Protein AF-A0A930H1D2-F1 (afdb_monomer)

Solvent-accessible surface area (backbone atoms only — not comparable to full-atom values): 13535 Å² total; per-residue (Å²): 125,66,46,64,50,50,54,49,47,51,50,49,50,48,52,47,47,52,49,52,48,55,65,68,60,54,85,73,81,68,63,58,68,52,38,56,77,44,43,71,58,52,55,52,51,23,53,78,71,74,35,66,92,43,46,63,58,52,53,20,46,21,43,72,61,32,46,32,68,47,48,21,20,43,61,24,24,52,83,72,76,40,62,81,72,67,32,46,50,68,59,6,48,54,42,29,55,50,51,50,48,57,37,45,56,52,26,56,76,61,66,38,57,69,64,41,34,53,34,19,70,63,64,32,69,68,47,46,58,51,30,45,76,62,76,38,52,79,48,65,65,57,37,41,50,52,19,28,63,75,24,72,68,39,67,41,86,31,86,48,68,70,30,41,72,75,71,74,19,47,39,36,62,34,67,57,50,55,45,38,59,57,32,46,55,47,37,47,53,28,52,51,53,50,50,52,51,53,53,52,53,51,51,51,52,53,50,52,51,50,51,50,53,52,51,50,50,41,37,27,55,76,36,58,49,30,72,68,38,16,65,53,71,72,45,54,42,72,55,44,66,32,68,68,52,46,51,50,34,40,76,70,67,61,28,102

Mean pre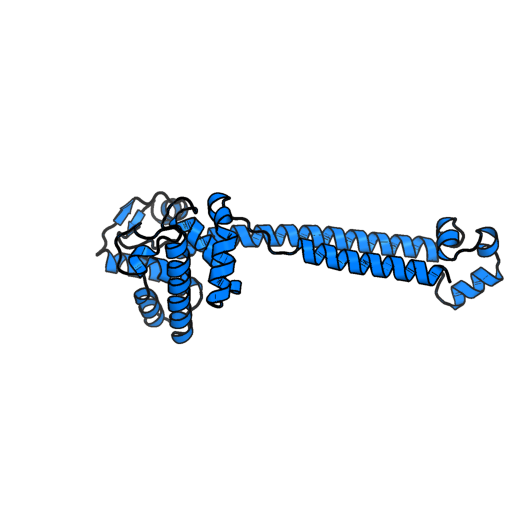dicted aligned error: 8.34 Å

InterPro domains:
  IPR009732 Protein of unknown function DUF1304 [PF06993] (210-256)
  IPR009732 Protein of unknown function DUF1304 [PTHR38446] (201-256)
  IPR023346 Lysozyme-like domain superfamily [SSF53955] (37-159)
  IPR047194 CwlT-like, lysozyme domain [PF13702] (34-185)
  IPR047194 CwlT-like, lysozyme domain [cd16891] (38-183)

pLDDT: mean 89.99, std 12.66, range [43.28, 98.88]

Sequence (256 aa):
MEGIQLFSAFFLLFLFGIFLFRKAHQTQWYFPASVLKHQAAMERVAKEKGLEEDLDVLFAIMTVESHGKLKDVMQSSESKGLPVNTLDTDASIEQGLKYYKDLKEKARALGLEEKAVIQAYNYGPGFLYYVEKNGGKYTDALAEEFAKNMAKGKTIKYSHPIAKKENGGYRYLYGNMFYARVVEETLQFHREKNKMEITTVQKILMSATAGLFLYIMLLETFMTDSDSTARVFKMSVRELRNKNISTLFKNQGIYN

Secondary structure (DSSP, 8-state):
-HHHHHHHHHHHHHHHHHHHHHHHTSPP--S-HHHHTTHHHHHHHHHHHT-GGGHHHHHHHHHHHHTT-SSSTT--TGGGTPPTT-S-HHHHHHHHHHHHHHHHHHHHHTT--HHHHHHHHHH-THHHHHHHHTTSS--HHHHHHHHHHHTTT-EEE---HHHHHHHSSEEESSS-TTHHHHHHHHHHHHHHHHHHHHHHHHHHHHHHHHHHHHHHHHHHHT-TTSHHHHHHHTS-HHHHT-HHHHHHHHHTTS--

Nearest PDB structures (foldseek):
  4fdy-assembly2_B  TM=9.883E-01  e=2.347E-17  Staphylococcus aureus subsp. aureus Mu50
  4hpe-assembly2_B  TM=9.841E-01  e=2.010E-17  Clostridioides difficile 630
  4hpe-assembly4_D  TM=9.834E-01  e=2.010E-17  Clostridioides difficile 630

Foldseek 3Di:
DALVVVVVVVVVVVVVVVVVVVVVPPQDFPADPLLVVCVVLLCVLCVVLVNNVCSLLQSLQLCVPPSNPAQLSNQQQVVVVHPTRPHGNNVNSNRNSVQLSVLVVLLVVLVEDVLQSQLCSQQPNVSSVQCSVVPRYDDLVSLQVVLCVVLVNAKDFAQDPVCCVPPNGIGRPGGGSCRSVSSVVSSVVSVVVSVVVVVVVVVVVVVVVVVVVVVQLCCQEPVVLPPVVCSSVVHHSVVSPDPVNVVVCVVVVSHD

Organism: NCBI:txid237576

Structure (mmCIF, N/CA/C/O backbone):
data_AF-A0A930H1D2-F1
#
_entry.id   AF-A0A930H1D2-F1
#
loop_
_atom_site.group_PDB
_atom_site.id
_atom_site.type_symbol
_atom_site.label_atom_id
_atom_site.label_alt_id
_atom_site.label_comp_id
_atom_site.label_asym_id
_atom_site.label_entity_id
_atom_site.label_seq_id
_atom_site.pdbx_PDB_ins_code
_atom_site.Cartn_x
_atom_site.Cartn_y
_atom_site.Cartn_z
_atom_site.occupancy
_atom_site.B_iso_or_equiv
_atom_site.auth_seq_id
_atom_site.auth_comp_id
_atom_site.auth_asym_id
_atom_site.auth_atom_id
_atom_site.pdbx_PDB_model_num
ATOM 1 N N . MET A 1 1 ? 39.204 -3.722 -39.801 1.00 45.34 1 MET A N 1
ATOM 2 C CA . MET A 1 1 ? 38.987 -3.494 -38.346 1.00 45.34 1 MET A CA 1
ATOM 3 C C . MET A 1 1 ? 37.612 -2.921 -38.011 1.00 45.34 1 MET A C 1
ATOM 5 O O . MET A 1 1 ? 37.335 -2.584 -36.871 1.00 45.34 1 MET A O 1
ATOM 9 N N . GLU A 1 2 ? 36.730 -2.783 -38.990 1.00 50.72 2 GLU A N 1
ATOM 10 C CA . GLU A 1 2 ? 35.933 -1.566 -39.040 1.00 50.72 2 GLU A CA 1
ATOM 11 C C . GLU A 1 2 ? 34.422 -1.981 -39.002 1.00 50.72 2 GLU A C 1
ATOM 13 O O . GLU A 1 2 ? 33.611 -1.281 -38.399 1.00 50.72 2 GLU A O 1
ATOM 18 N N . GLY A 1 3 ? 34.075 -3.218 -39.409 1.00 43.28 3 GLY A N 1
ATOM 19 C CA . GLY A 1 3 ? 32.798 -3.899 -39.104 1.00 43.28 3 GLY A CA 1
ATOM 20 C C . GLY A 1 3 ? 32.684 -4.493 -37.685 1.00 43.28 3 GLY A C 1
ATOM 21 O O . GLY A 1 3 ? 31.617 -4.417 -37.083 1.00 43.28 3 GLY A O 1
ATOM 22 N N . ILE A 1 4 ? 33.785 -4.979 -37.082 1.00 47.88 4 ILE A N 1
ATOM 23 C CA . ILE A 1 4 ? 33.808 -5.378 -35.653 1.00 47.88 4 ILE A CA 1
ATOM 24 C C . ILE A 1 4 ? 33.478 -4.170 -34.772 1.00 47.88 4 ILE A C 1
ATOM 26 O O . ILE A 1 4 ? 32.731 -4.298 -33.808 1.00 47.88 4 ILE A O 1
ATOM 30 N N . GLN A 1 5 ? 33.966 -2.982 -35.136 1.00 48.09 5 GLN A N 1
ATOM 31 C CA . GLN A 1 5 ? 33.636 -1.734 -34.449 1.00 48.09 5 GLN A CA 1
ATOM 32 C C . GLN A 1 5 ? 32.160 -1.353 -34.600 1.00 48.09 5 GLN A C 1
ATOM 34 O O . GLN A 1 5 ? 31.594 -0.821 -33.655 1.00 48.09 5 GLN A O 1
ATOM 39 N N . LEU A 1 6 ? 31.520 -1.652 -35.736 1.00 48.72 6 LEU A N 1
ATOM 40 C CA . LEU A 1 6 ? 30.100 -1.364 -35.954 1.00 48.72 6 LEU A CA 1
ATOM 41 C C . LEU A 1 6 ? 29.198 -2.320 -35.160 1.00 48.72 6 LEU A C 1
ATOM 43 O O . LEU A 1 6 ? 28.281 -1.865 -34.485 1.00 48.72 6 LEU A O 1
ATOM 47 N N . PHE A 1 7 ? 29.500 -3.624 -35.167 1.00 51.75 7 PHE A N 1
ATOM 48 C CA . PHE A 1 7 ? 28.818 -4.602 -34.312 1.00 51.75 7 PHE A CA 1
ATOM 49 C C . PHE A 1 7 ? 29.031 -4.289 -32.829 1.00 51.75 7 PHE A C 1
ATOM 51 O O . PHE A 1 7 ? 28.075 -4.259 -32.062 1.00 51.75 7 PHE A O 1
ATOM 58 N N . SER A 1 8 ? 30.265 -3.964 -32.432 1.00 54.44 8 SER A N 1
ATOM 59 C CA . SER A 1 8 ? 30.577 -3.541 -31.063 1.00 54.44 8 SER A CA 1
ATOM 60 C C . SER A 1 8 ? 29.848 -2.250 -30.701 1.00 54.44 8 SER A C 1
ATOM 62 O O . SER A 1 8 ? 29.331 -2.152 -29.599 1.00 54.44 8 SER A O 1
ATOM 64 N N . ALA A 1 9 ? 29.730 -1.284 -31.614 1.00 59.28 9 ALA A N 1
ATOM 65 C CA . ALA A 1 9 ? 28.973 -0.055 -31.387 1.00 59.28 9 ALA A CA 1
ATOM 66 C C . ALA A 1 9 ? 27.468 -0.322 -31.249 1.00 59.28 9 ALA A C 1
ATOM 68 O O . ALA A 1 9 ? 26.849 0.223 -30.343 1.00 59.28 9 ALA A O 1
ATOM 69 N N . PHE A 1 10 ? 26.881 -1.194 -32.076 1.00 63.84 10 PHE A N 1
ATOM 70 C CA . PHE A 1 10 ? 25.478 -1.604 -31.945 1.00 63.84 10 PHE A CA 1
ATOM 71 C C . PHE A 1 10 ? 25.226 -2.393 -30.661 1.00 63.84 10 PHE A C 1
ATOM 73 O O . PHE A 1 10 ? 24.237 -2.147 -29.978 1.00 63.84 10 PHE A O 1
ATOM 80 N N . PHE A 1 11 ? 26.131 -3.297 -30.294 1.00 66.38 11 PHE A N 1
ATOM 81 C CA . PHE A 1 11 ? 26.052 -4.054 -29.050 1.00 66.38 11 PHE A CA 1
ATOM 82 C C . PHE A 1 11 ? 26.221 -3.143 -27.829 1.00 66.38 11 PHE A C 1
ATOM 84 O O . PHE A 1 11 ? 25.464 -3.257 -26.872 1.00 66.38 11 PHE A O 1
ATOM 91 N N . LEU A 1 12 ? 27.138 -2.174 -27.877 1.00 69.69 12 LEU A N 1
ATOM 92 C CA . LEU A 1 12 ? 27.298 -1.157 -26.837 1.00 69.69 12 LEU A CA 1
ATOM 93 C C . LEU A 1 12 ? 26.092 -0.216 -26.769 1.00 69.69 12 LEU A C 1
ATOM 95 O O . LEU A 1 12 ? 25.671 0.116 -25.669 1.00 69.69 12 LEU A O 1
ATOM 99 N N . LEU A 1 13 ? 25.486 0.165 -27.898 1.00 69.50 13 LEU A N 1
ATOM 100 C CA . LEU A 1 13 ? 24.233 0.930 -27.939 1.00 69.50 13 LEU A CA 1
ATOM 101 C C . LEU A 1 13 ? 23.051 0.118 -27.403 1.00 69.50 13 LEU A C 1
ATOM 103 O O . LEU A 1 13 ? 22.193 0.676 -26.729 1.00 69.50 13 LEU A O 1
ATOM 107 N N . PHE A 1 14 ? 23.019 -1.191 -27.645 1.00 71.88 14 PHE A N 1
ATOM 108 C CA . PHE A 1 14 ? 22.023 -2.102 -27.089 1.00 71.88 14 PHE A CA 1
ATOM 109 C C . PHE A 1 14 ? 22.200 -2.275 -25.576 1.00 71.88 14 PHE A C 1
ATOM 111 O O . PHE A 1 14 ? 21.235 -2.131 -24.831 1.00 71.88 14 PHE A O 1
ATOM 118 N N . LEU A 1 15 ? 23.430 -2.492 -25.096 1.00 74.31 15 LEU A N 1
ATOM 119 C CA . LEU A 1 15 ? 23.746 -2.531 -23.665 1.00 74.31 15 LEU A CA 1
ATOM 120 C C . LEU A 1 15 ? 23.474 -1.184 -22.987 1.00 74.31 15 LEU A C 1
ATOM 122 O O . LEU A 1 15 ? 22.942 -1.152 -21.880 1.00 74.31 15 LEU A O 1
ATOM 126 N N . PHE A 1 16 ? 23.782 -0.075 -23.657 1.00 71.94 16 PHE A N 1
ATOM 127 C CA . PHE A 1 16 ? 23.447 1.268 -23.199 1.00 71.94 16 PHE A CA 1
ATOM 128 C C . PHE A 1 16 ? 21.932 1.493 -23.201 1.00 71.94 16 PHE A C 1
ATOM 130 O O . PHE A 1 16 ? 21.407 2.079 -22.263 1.00 71.94 16 PHE A O 1
ATOM 137 N N . GLY A 1 17 ? 21.209 0.948 -24.179 1.00 67.19 17 GLY A N 1
ATOM 138 C CA . GLY A 1 17 ? 19.750 0.909 -24.218 1.00 67.19 17 GLY A CA 1
ATOM 139 C C . GLY A 1 17 ? 19.162 0.115 -23.053 1.00 67.19 17 GLY A C 1
ATOM 140 O O . GLY A 1 17 ? 18.262 0.609 -22.385 1.00 67.19 17 GLY A O 1
ATOM 141 N N . ILE A 1 18 ? 19.721 -1.056 -22.727 1.00 68.06 18 ILE A N 1
ATOM 142 C CA . ILE A 1 18 ? 19.359 -1.843 -21.535 1.00 68.06 18 ILE A CA 1
ATOM 143 C C . ILE A 1 18 ? 19.681 -1.071 -20.252 1.00 68.06 18 ILE A C 1
ATOM 145 O O . ILE A 1 18 ? 18.908 -1.106 -19.297 1.00 68.06 18 ILE A O 1
ATOM 149 N N . PHE A 1 19 ? 20.813 -0.372 -20.205 1.00 70.75 19 PHE A N 1
ATOM 150 C CA . PHE A 1 19 ? 21.206 0.448 -19.064 1.00 70.75 19 PHE A CA 1
ATOM 151 C C . PHE A 1 19 ? 20.260 1.642 -18.867 1.00 70.75 19 PHE A C 1
ATOM 153 O O . PHE A 1 19 ? 19.780 1.860 -17.755 1.00 70.75 19 PHE A O 1
ATOM 160 N N . LEU A 1 20 ? 19.936 2.376 -19.935 1.00 64.94 20 LEU A N 1
ATOM 161 C CA . LEU A 1 20 ? 18.955 3.461 -19.920 1.00 64.94 20 LEU A CA 1
ATOM 162 C C . LEU A 1 20 ? 17.560 2.943 -19.564 1.00 64.94 20 LEU A C 1
ATOM 164 O O . LEU A 1 20 ? 16.880 3.569 -18.759 1.00 64.94 20 LEU A O 1
ATOM 168 N N . PHE A 1 21 ? 17.172 1.779 -20.085 1.00 64.31 21 PHE A N 1
ATOM 169 C CA . PHE A 1 21 ? 15.934 1.086 -19.736 1.00 64.31 21 PHE A CA 1
ATOM 170 C C . PHE A 1 21 ? 15.904 0.758 -18.239 1.00 64.31 21 PHE A C 1
ATOM 172 O O . PHE A 1 21 ? 14.977 1.156 -17.546 1.00 64.31 21 PHE A O 1
ATOM 179 N N . ARG A 1 22 ? 16.955 0.138 -17.689 1.00 63.16 22 ARG A N 1
ATOM 180 C CA . ARG A 1 22 ? 17.069 -0.143 -16.246 1.00 63.16 22 ARG A CA 1
ATOM 181 C C . ARG A 1 22 ? 17.010 1.119 -15.390 1.00 63.16 22 ARG A C 1
ATOM 183 O O . ARG A 1 22 ? 16.360 1.106 -14.353 1.00 63.16 22 ARG A O 1
ATOM 190 N N . LYS A 1 23 ? 17.664 2.202 -15.819 1.00 57.97 23 LYS A N 1
ATOM 191 C CA . LYS A 1 23 ? 17.646 3.487 -15.108 1.00 57.97 23 LYS A CA 1
ATOM 192 C C . LYS A 1 23 ? 16.269 4.158 -15.168 1.00 57.97 23 LYS A C 1
ATOM 194 O O . LYS A 1 23 ? 15.841 4.732 -14.175 1.00 57.97 23 LYS A O 1
ATOM 199 N N . ALA A 1 24 ? 15.574 4.063 -16.301 1.00 55.28 24 ALA A N 1
ATOM 200 C CA . ALA A 1 24 ? 14.199 4.534 -16.455 1.00 55.28 24 ALA A CA 1
ATOM 201 C C . ALA A 1 24 ? 13.184 3.669 -15.681 1.00 55.28 24 ALA A C 1
ATOM 203 O O . ALA A 1 24 ? 12.121 4.161 -15.325 1.00 55.28 24 ALA A O 1
ATOM 204 N N . HIS A 1 25 ? 13.528 2.410 -15.388 1.00 56.53 25 HIS A N 1
ATOM 205 C CA . HIS A 1 25 ? 12.699 1.444 -14.664 1.00 56.53 25 HIS A CA 1
ATOM 206 C C . HIS A 1 25 ? 12.931 1.398 -13.146 1.00 56.53 25 HIS A C 1
ATOM 208 O O . HIS A 1 25 ? 12.558 0.416 -12.503 1.00 56.53 25 HIS A O 1
ATOM 214 N N . GLN A 1 26 ? 13.481 2.453 -12.535 1.00 61.25 26 GLN A N 1
ATOM 215 C CA . GLN A 1 26 ? 13.182 2.668 -11.117 1.00 61.25 26 GLN A CA 1
ATOM 216 C C . GLN A 1 26 ? 11.672 2.892 -10.977 1.00 61.25 26 GLN A C 1
ATOM 218 O O . GLN A 1 26 ? 11.108 3.703 -11.710 1.00 61.25 26 GLN A O 1
ATOM 223 N N . THR A 1 27 ? 11.026 2.146 -10.077 1.00 64.69 27 THR A N 1
ATOM 224 C CA . THR A 1 27 ? 9.583 2.224 -9.820 1.00 64.69 27 THR A CA 1
ATOM 225 C C . THR A 1 27 ? 9.147 3.681 -9.692 1.00 64.69 27 THR A C 1
ATOM 227 O O . THR A 1 27 ? 9.590 4.393 -8.792 1.00 64.69 27 THR A O 1
ATOM 230 N N . GLN A 1 28 ? 8.286 4.132 -10.605 1.00 84.88 28 GLN A N 1
ATOM 231 C CA . GLN A 1 28 ? 7.695 5.463 -10.534 1.00 84.88 28 GLN A CA 1
ATOM 232 C C . GLN A 1 28 ? 6.611 5.450 -9.454 1.00 84.88 28 GLN A C 1
ATOM 234 O O . GLN A 1 28 ? 5.718 4.596 -9.447 1.00 84.88 28 GLN A O 1
ATOM 239 N N . TRP A 1 29 ? 6.670 6.400 -8.524 1.00 91.88 29 TRP A N 1
ATOM 240 C CA . TRP A 1 29 ? 5.708 6.497 -7.431 1.00 91.88 29 TRP A CA 1
ATOM 241 C C . TRP A 1 29 ? 4.475 7.321 -7.830 1.00 91.88 29 TRP A C 1
ATOM 243 O O . TRP A 1 29 ? 4.485 8.545 -7.759 1.00 91.88 29 TRP A O 1
ATOM 253 N N . TYR A 1 30 ? 3.375 6.660 -8.206 1.00 94.12 30 TYR A N 1
ATOM 254 C CA . TYR A 1 30 ? 2.084 7.324 -8.479 1.00 94.12 30 TYR A CA 1
ATOM 255 C C . TYR A 1 30 ? 1.235 7.535 -7.218 1.00 94.12 30 TYR A C 1
ATOM 257 O O . TYR A 1 30 ? 0.165 6.947 -7.072 1.00 94.12 30 TYR A O 1
ATOM 265 N N . PHE A 1 31 ? 1.706 8.396 -6.319 1.00 96.19 31 PHE A N 1
ATOM 266 C CA . PHE A 1 31 ? 0.966 8.838 -5.131 1.00 96.19 31 PHE A CA 1
ATOM 267 C C . PHE A 1 31 ? 0.828 10.370 -5.123 1.00 96.19 31 PHE A C 1
ATOM 269 O O . PHE A 1 31 ? 1.511 11.052 -5.892 1.00 96.19 31 PHE A O 1
ATOM 276 N N . PRO A 1 32 ? -0.051 10.960 -4.288 1.00 96.88 32 PRO A N 1
ATOM 277 C CA . PRO A 1 32 ? -0.168 12.413 -4.200 1.00 96.88 32 PRO A CA 1
ATOM 278 C C . PRO A 1 32 ? 1.176 13.082 -3.887 1.00 96.88 32 PRO A C 1
ATOM 280 O O . PRO A 1 32 ? 1.936 12.596 -3.054 1.00 96.88 32 PRO A O 1
ATOM 283 N N . ALA A 1 33 ? 1.449 14.252 -4.471 1.00 97.50 33 ALA A N 1
ATOM 284 C CA . ALA A 1 33 ? 2.702 14.981 -4.228 1.00 97.50 33 ALA A CA 1
ATOM 285 C C . ALA A 1 33 ? 2.950 15.277 -2.733 1.00 97.50 33 ALA A C 1
ATOM 287 O O . ALA A 1 33 ? 4.087 15.282 -2.267 1.00 97.50 33 ALA A O 1
ATOM 288 N N . SER A 1 34 ? 1.879 15.474 -1.956 1.00 98.12 34 SER A N 1
ATOM 289 C CA . SER A 1 34 ? 1.949 15.651 -0.503 1.00 98.12 34 SER A CA 1
ATOM 290 C C . SER A 1 34 ? 2.405 14.404 0.257 1.00 98.12 34 SER A C 1
ATOM 292 O O . SER A 1 34 ? 2.892 14.549 1.370 1.00 98.12 34 SER A O 1
ATOM 294 N N . VAL A 1 35 ? 2.269 13.213 -0.325 1.00 98.38 35 VAL A N 1
ATOM 295 C CA . VAL A 1 35 ? 2.829 11.951 0.182 1.00 98.38 35 VAL A CA 1
ATOM 296 C C . VAL A 1 35 ? 4.273 11.802 -0.294 1.00 98.38 35 VAL A C 1
ATOM 298 O O . VAL A 1 35 ? 5.166 11.573 0.517 1.00 98.38 35 VAL A O 1
ATOM 301 N N . LEU A 1 36 ? 4.530 12.033 -1.588 1.00 97.38 36 LEU A N 1
ATOM 302 C CA . LEU A 1 36 ? 5.860 11.867 -2.190 1.00 97.38 36 LEU A CA 1
ATOM 303 C C . LEU A 1 36 ? 6.926 12.811 -1.621 1.00 97.38 36 LEU A C 1
ATOM 305 O O . LEU A 1 36 ? 8.104 12.470 -1.630 1.00 97.38 36 LEU A O 1
ATOM 309 N N . LYS A 1 37 ? 6.541 13.957 -1.045 1.00 97.69 37 LYS A N 1
ATOM 310 C CA . LYS A 1 37 ? 7.488 14.824 -0.318 1.00 97.69 37 LYS A CA 1
ATOM 311 C C . LYS A 1 37 ? 8.199 14.104 0.843 1.00 97.69 37 LYS A C 1
ATOM 313 O O . LYS A 1 37 ? 9.257 14.552 1.267 1.00 97.69 37 LYS A O 1
ATOM 318 N N . HIS A 1 38 ? 7.627 13.005 1.343 1.00 98.38 38 HIS A N 1
ATOM 319 C CA . HIS A 1 38 ? 8.174 12.182 2.426 1.00 98.38 38 HIS A CA 1
ATOM 320 C C . HIS A 1 38 ? 8.938 10.950 1.928 1.00 98.38 38 HIS A C 1
ATOM 322 O O . HIS A 1 38 ? 9.379 10.142 2.742 1.00 98.38 38 HIS A O 1
ATOM 328 N N . GLN A 1 39 ? 9.101 10.784 0.610 1.00 97.19 39 GLN A N 1
ATOM 329 C CA . GLN A 1 39 ? 9.673 9.579 0.004 1.00 97.19 39 GLN A CA 1
ATOM 330 C C . GLN A 1 39 ? 11.043 9.220 0.589 1.00 97.19 39 GLN A C 1
ATOM 332 O O . GLN A 1 39 ? 11.244 8.081 0.993 1.00 97.19 39 GLN A O 1
ATOM 337 N N . ALA A 1 40 ? 11.955 10.189 0.705 1.00 97.44 40 ALA A N 1
ATOM 338 C CA . ALA A 1 40 ? 13.298 9.934 1.229 1.00 97.44 40 ALA A CA 1
ATOM 339 C C . ALA A 1 40 ? 13.280 9.397 2.673 1.00 97.44 40 ALA A C 1
ATOM 341 O O . ALA A 1 40 ? 14.047 8.497 3.012 1.00 97.44 40 ALA A O 1
ATOM 342 N N . ALA A 1 41 ? 12.387 9.918 3.522 1.00 98.44 41 ALA A N 1
ATOM 343 C CA . ALA A 1 41 ? 12.222 9.431 4.888 1.00 98.44 41 ALA A CA 1
ATOM 344 C C . ALA A 1 41 ? 11.594 8.030 4.905 1.00 98.44 41 ALA A C 1
ATOM 346 O O . ALA A 1 41 ? 12.103 7.148 5.590 1.00 98.44 41 ALA A O 1
ATOM 347 N N . MET A 1 42 ? 10.547 7.802 4.107 1.00 98.44 42 MET A N 1
ATOM 348 C CA . MET A 1 42 ? 9.901 6.492 3.975 1.00 98.44 42 MET A CA 1
ATOM 349 C C . MET A 1 42 ? 10.883 5.414 3.507 1.00 98.44 42 MET A C 1
ATOM 351 O O . MET A 1 42 ? 10.974 4.369 4.140 1.00 98.44 42 MET A O 1
ATOM 355 N N . GLU A 1 43 ? 11.660 5.675 2.453 1.00 97.69 43 GLU A N 1
ATOM 356 C CA . GLU A 1 43 ? 12.658 4.742 1.915 1.00 97.69 43 GLU A CA 1
ATOM 357 C C . GLU A 1 43 ? 13.776 4.451 2.925 1.00 97.69 43 GLU A C 1
ATOM 359 O O . GLU A 1 43 ? 14.150 3.292 3.115 1.00 97.69 43 GLU A O 1
ATOM 364 N N . ARG A 1 44 ? 14.281 5.484 3.616 1.00 98.38 44 ARG A N 1
ATOM 365 C CA . ARG A 1 44 ? 15.296 5.324 4.669 1.00 98.38 44 ARG A CA 1
ATOM 366 C C . ARG A 1 44 ? 14.784 4.424 5.794 1.00 98.38 44 ARG A C 1
ATOM 368 O O . ARG A 1 44 ? 15.437 3.440 6.133 1.00 98.38 44 ARG A O 1
ATOM 375 N N . VAL A 1 45 ? 13.620 4.747 6.354 1.00 98.75 45 VAL A N 1
ATOM 376 C CA . VAL A 1 45 ? 13.053 4.014 7.494 1.00 98.75 45 VAL A CA 1
ATOM 377 C C . VAL A 1 45 ? 12.618 2.607 7.087 1.00 98.75 45 VAL A C 1
ATOM 379 O O . VAL A 1 45 ? 12.823 1.660 7.846 1.00 98.75 45 VAL A O 1
ATOM 382 N N . ALA A 1 46 ? 12.062 2.435 5.886 1.00 98.50 46 ALA A N 1
ATOM 383 C CA . ALA A 1 46 ? 11.713 1.117 5.364 1.00 98.50 46 ALA A CA 1
ATOM 384 C C . ALA A 1 46 ? 12.953 0.227 5.281 1.00 98.50 46 ALA A C 1
ATOM 386 O O . ALA A 1 46 ? 12.928 -0.890 5.792 1.00 98.50 46 ALA A O 1
ATOM 387 N N . LYS A 1 47 ? 14.062 0.757 4.756 1.00 98.19 47 LYS A N 1
ATOM 388 C CA . LYS A 1 47 ? 15.344 0.050 4.706 1.00 98.19 47 LYS A CA 1
ATOM 389 C C . LYS A 1 47 ? 15.877 -0.333 6.083 1.00 98.19 47 LYS A C 1
ATOM 391 O O . LYS A 1 47 ? 16.289 -1.468 6.294 1.00 98.19 47 LYS A O 1
ATOM 396 N N . GLU A 1 48 ? 15.839 0.583 7.046 1.00 98.31 48 GLU A N 1
ATOM 397 C CA . GLU A 1 48 ? 16.259 0.295 8.426 1.00 98.31 48 GLU A CA 1
ATOM 398 C C . GLU A 1 48 ? 15.430 -0.827 9.074 1.00 98.31 48 GLU A C 1
ATOM 400 O O . GLU A 1 48 ? 15.926 -1.550 9.939 1.00 98.31 48 GLU A O 1
ATOM 405 N N . LYS A 1 49 ? 14.167 -0.990 8.659 1.00 98.19 49 LYS A N 1
ATOM 406 C CA . LYS A 1 49 ? 13.248 -1.988 9.219 1.00 98.19 49 LYS A CA 1
ATOM 407 C C . LYS A 1 49 ? 13.101 -3.254 8.368 1.00 98.19 49 LYS A C 1
ATOM 409 O O . LYS A 1 49 ? 12.488 -4.201 8.868 1.00 98.19 49 LYS A O 1
ATOM 414 N N . GLY A 1 50 ? 13.681 -3.318 7.169 1.00 98.00 50 GLY A N 1
ATOM 415 C CA . GLY A 1 50 ? 13.517 -4.438 6.235 1.00 98.00 50 GLY A CA 1
ATOM 416 C C . GLY A 1 50 ? 12.121 -4.488 5.602 1.00 98.00 50 GLY A C 1
ATOM 417 O O . GLY A 1 50 ? 11.503 -5.550 5.571 1.00 98.00 50 GLY A O 1
ATOM 418 N N . LEU A 1 51 ? 11.592 -3.326 5.206 1.00 98.31 51 LEU A N 1
ATOM 419 C CA . LEU A 1 51 ? 10.262 -3.120 4.614 1.00 98.31 51 LEU A CA 1
ATOM 420 C C . LEU A 1 51 ? 10.340 -2.515 3.200 1.00 98.31 51 LEU A C 1
ATOM 422 O O . LEU A 1 51 ? 9.373 -1.919 2.729 1.00 98.31 51 LEU A O 1
ATOM 426 N N . GLU A 1 52 ? 11.482 -2.604 2.514 1.00 96.62 52 GLU A N 1
ATOM 427 C CA . GLU A 1 52 ? 11.641 -2.030 1.168 1.00 96.62 52 GLU A CA 1
ATOM 428 C C . GLU A 1 52 ? 10.625 -2.597 0.167 1.00 96.62 52 GLU A C 1
ATOM 430 O O . GLU A 1 52 ? 10.144 -1.874 -0.703 1.00 96.62 52 GLU A O 1
ATOM 435 N N . GLU A 1 53 ? 10.263 -3.872 0.323 1.00 95.62 53 GLU A N 1
ATOM 436 C CA . GLU A 1 53 ? 9.261 -4.554 -0.505 1.00 95.62 53 GLU A CA 1
ATOM 437 C C . GLU A 1 53 ? 7.818 -4.120 -0.198 1.00 95.62 53 GLU A C 1
ATOM 439 O O . GLU A 1 53 ? 6.923 -4.406 -0.984 1.00 95.62 53 GLU A O 1
ATOM 444 N N . ASP A 1 54 ? 7.590 -3.419 0.918 1.00 97.56 54 ASP A N 1
ATOM 445 C CA . ASP A 1 54 ? 6.274 -2.950 1.372 1.00 97.56 54 ASP A CA 1
ATOM 446 C C . ASP A 1 54 ? 6.042 -1.456 1.099 1.00 97.56 54 ASP A C 1
ATOM 448 O O . ASP A 1 54 ? 5.021 -0.898 1.507 1.00 97.56 54 ASP A O 1
ATOM 452 N N . LEU A 1 55 ? 6.994 -0.762 0.462 1.00 97.19 55 LEU A N 1
ATOM 453 C CA . LEU A 1 55 ? 6.934 0.694 0.297 1.00 97.19 55 LEU A CA 1
ATOM 454 C C . LEU A 1 55 ? 5.669 1.164 -0.432 1.00 97.19 55 LEU A C 1
ATOM 456 O O . LEU A 1 55 ? 5.106 2.192 -0.058 1.00 97.19 55 LEU A O 1
ATOM 460 N N . ASP A 1 56 ? 5.187 0.418 -1.427 1.00 96.94 56 ASP A N 1
ATOM 461 C CA . ASP A 1 56 ? 3.951 0.752 -2.141 1.00 96.94 56 ASP A CA 1
ATOM 462 C C . ASP A 1 56 ? 2.717 0.684 -1.220 1.00 96.94 56 ASP A C 1
ATOM 464 O O . ASP A 1 56 ? 1.904 1.614 -1.210 1.00 96.94 56 ASP A O 1
ATOM 468 N N . VAL A 1 57 ? 2.614 -0.354 -0.385 1.00 98.31 57 VAL A N 1
ATOM 469 C CA . VAL A 1 57 ? 1.574 -0.491 0.647 1.00 98.31 57 VAL A CA 1
ATOM 470 C C . VAL A 1 57 ? 1.686 0.631 1.680 1.00 98.31 57 VAL A C 1
ATOM 472 O O . VAL A 1 57 ? 0.682 1.248 2.034 1.00 98.31 57 VAL A O 1
ATOM 475 N N . LEU A 1 58 ? 2.897 0.958 2.132 1.00 98.62 58 LEU A N 1
ATOM 476 C CA . LEU A 1 58 ? 3.139 2.000 3.133 1.00 98.62 58 LEU A CA 1
ATOM 477 C C . LEU A 1 58 ? 2.800 3.409 2.612 1.00 98.62 58 LEU A C 1
ATOM 479 O O . LEU A 1 58 ? 2.216 4.213 3.343 1.00 98.62 58 LEU A O 1
ATOM 483 N N . PHE A 1 59 ? 3.095 3.714 1.344 1.00 98.56 59 PHE A N 1
ATOM 484 C CA . PHE A 1 59 ? 2.643 4.955 0.705 1.00 98.56 59 PHE A CA 1
ATOM 485 C C . PHE A 1 59 ? 1.121 4.996 0.534 1.00 98.56 59 PHE A C 1
ATOM 487 O O . PHE A 1 59 ? 0.509 6.055 0.725 1.00 98.56 59 PHE A O 1
ATOM 494 N N . ALA A 1 60 ? 0.491 3.863 0.212 1.00 98.56 60 ALA A N 1
ATOM 495 C CA . ALA A 1 60 ? -0.964 3.764 0.151 1.00 98.56 60 ALA A CA 1
ATOM 496 C C . ALA A 1 60 ? -1.599 4.005 1.534 1.00 98.56 60 ALA A C 1
ATOM 498 O O . ALA A 1 60 ? -2.533 4.799 1.637 1.00 98.56 60 ALA A O 1
ATOM 499 N N . ILE A 1 61 ? -1.035 3.434 2.604 1.00 98.75 61 ILE A N 1
ATOM 500 C CA . ILE A 1 61 ? -1.446 3.699 3.993 1.00 98.75 61 ILE A CA 1
ATOM 501 C C . ILE A 1 61 ? -1.326 5.195 4.312 1.00 98.75 61 ILE A C 1
ATOM 503 O O . ILE A 1 61 ? -2.323 5.809 4.683 1.00 98.75 61 ILE A O 1
ATOM 507 N N . MET A 1 62 ? -0.170 5.831 4.079 1.00 98.81 62 MET A N 1
ATOM 508 C CA . MET A 1 62 ? -0.006 7.279 4.316 1.00 98.81 62 MET A CA 1
ATOM 509 C C . MET A 1 62 ? -1.035 8.120 3.543 1.00 98.81 62 MET A C 1
ATOM 511 O O . MET A 1 62 ? -1.541 9.135 4.039 1.00 98.81 62 MET A O 1
ATOM 515 N N . THR A 1 63 ? -1.339 7.704 2.311 1.00 98.50 63 THR A N 1
ATOM 516 C CA . THR A 1 63 ? -2.342 8.358 1.468 1.00 98.50 63 THR A CA 1
ATOM 517 C C . THR A 1 63 ? -3.716 8.313 2.132 1.00 98.50 63 THR A C 1
ATOM 519 O O . THR A 1 63 ? -4.355 9.359 2.255 1.00 98.50 63 THR A O 1
ATOM 522 N N . VAL A 1 64 ? -4.138 7.141 2.612 1.00 98.19 64 VAL A N 1
ATOM 523 C CA . VAL A 1 64 ? -5.434 6.949 3.278 1.00 98.19 64 VAL A CA 1
ATOM 524 C C . VAL A 1 64 ? -5.494 7.655 4.635 1.00 98.19 64 VAL A C 1
ATOM 526 O O . VAL A 1 64 ? -6.510 8.279 4.939 1.00 98.19 64 VAL A O 1
ATOM 529 N N . GLU A 1 65 ? -4.415 7.617 5.418 1.00 98.19 65 GLU A N 1
ATOM 530 C CA . GLU A 1 65 ? -4.379 8.175 6.776 1.00 98.19 65 GLU A CA 1
ATOM 531 C C . GLU A 1 65 ? -4.423 9.704 6.800 1.00 98.19 65 GLU A C 1
ATOM 533 O O . GLU A 1 65 ? -5.186 10.313 7.550 1.00 98.19 65 GLU A O 1
ATOM 538 N N . SER A 1 66 ? -3.603 10.360 5.976 1.00 98.06 66 SER A N 1
ATOM 539 C CA . SER A 1 66 ? -3.420 11.814 6.079 1.00 98.06 66 SER A CA 1
ATOM 540 C C . SER A 1 66 ? -3.297 12.530 4.741 1.00 98.06 66 SER A C 1
ATOM 542 O O . SER A 1 66 ? -3.168 13.759 4.708 1.00 98.06 66 SER A O 1
ATOM 544 N N . HIS A 1 67 ? -3.279 11.787 3.630 1.00 98.00 67 HIS A N 1
ATOM 545 C CA . HIS A 1 67 ? -2.863 12.289 2.320 1.00 98.00 67 HIS A CA 1
ATOM 546 C C . HIS A 1 67 ? -1.468 12.954 2.360 1.00 98.00 67 HIS A C 1
ATOM 548 O O . HIS A 1 67 ? -1.173 13.826 1.540 1.00 98.00 67 HIS A O 1
ATOM 554 N N . GLY A 1 68 ? -0.624 12.613 3.344 1.00 97.81 68 GLY A N 1
ATOM 555 C CA . GLY A 1 68 ? 0.682 13.235 3.602 1.00 97.81 68 GLY A CA 1
ATOM 556 C C . GLY A 1 68 ? 0.623 14.684 4.120 1.00 97.81 68 GLY A C 1
ATOM 557 O O . GLY A 1 68 ? 1.617 15.419 4.045 1.00 97.81 68 GLY A O 1
ATOM 558 N N . LYS A 1 69 ? -0.541 15.144 4.600 1.00 97.56 69 LYS A N 1
ATOM 559 C CA . LYS A 1 69 ? -0.780 16.557 4.959 1.00 97.56 69 LYS A CA 1
ATOM 560 C C . LYS A 1 69 ? -0.650 16.868 6.449 1.00 97.56 69 LYS A C 1
ATOM 562 O O . LYS A 1 69 ? -0.374 18.017 6.782 1.00 97.56 69 LYS A O 1
ATOM 567 N N . LEU A 1 70 ? -0.866 15.888 7.322 1.00 97.06 70 LEU A N 1
ATOM 568 C CA . LEU A 1 70 ? -0.764 16.072 8.773 1.00 97.06 70 LEU A CA 1
ATOM 569 C C . LEU A 1 70 ? 0.701 16.030 9.229 1.00 97.06 70 LEU A C 1
ATOM 571 O O . LEU A 1 70 ? 1.573 15.659 8.451 1.00 97.06 70 LEU A O 1
ATOM 575 N N . LYS A 1 71 ? 0.973 16.426 10.479 1.00 97.44 71 LYS A N 1
ATOM 576 C CA . LYS A 1 71 ? 2.274 16.151 11.116 1.00 97.44 71 LYS A CA 1
ATOM 577 C C . LYS A 1 71 ? 2.408 14.661 11.412 1.00 97.44 71 LYS A C 1
ATOM 579 O O . LYS A 1 71 ? 3.377 14.046 11.004 1.00 97.44 71 LYS A O 1
ATOM 584 N N . ASP A 1 72 ? 1.379 14.070 12.010 1.00 98.19 72 ASP A N 1
ATOM 585 C CA . ASP A 1 72 ? 1.275 12.622 12.160 1.00 98.19 72 ASP A CA 1
ATOM 586 C C . ASP A 1 72 ? 0.829 11.990 10.826 1.00 98.19 72 ASP A C 1
ATOM 588 O O . ASP A 1 72 ? -0.336 11.634 10.633 1.00 98.19 72 ASP A O 1
ATOM 592 N N . VAL A 1 73 ? 1.748 11.951 9.856 1.00 98.56 73 VAL A N 1
ATOM 593 C CA . VAL A 1 73 ? 1.494 11.562 8.456 1.00 98.56 73 VAL A CA 1
ATOM 594 C C . VAL A 1 73 ? 1.011 10.121 8.288 1.00 98.56 73 VAL A C 1
ATOM 596 O O . VAL A 1 73 ? 0.246 9.849 7.364 1.00 98.56 73 VAL A O 1
ATOM 599 N N . MET A 1 74 ? 1.415 9.221 9.180 1.00 98.56 74 MET A N 1
ATOM 600 C CA . MET A 1 74 ? 0.994 7.818 9.224 1.00 98.56 74 MET A CA 1
ATOM 601 C C . MET A 1 74 ? -0.165 7.573 10.209 1.00 98.56 74 MET A C 1
ATOM 603 O O . MET A 1 74 ? -0.523 6.412 10.413 1.00 98.56 74 MET A O 1
ATOM 607 N N . GLN A 1 75 ? -0.695 8.630 10.853 1.00 98.38 75 GLN A N 1
ATOM 608 C CA . GLN A 1 75 ? -1.675 8.560 11.956 1.00 98.38 75 GLN A CA 1
ATOM 609 C C . GLN A 1 75 ? -1.325 7.487 13.001 1.00 98.38 75 GLN A C 1
ATOM 611 O O . GLN A 1 75 ? -2.162 6.718 13.467 1.00 98.38 75 GLN A O 1
ATOM 616 N N . SER A 1 76 ? -0.049 7.411 13.372 1.00 98.12 76 SER A N 1
ATOM 617 C CA . SER A 1 76 ? 0.491 6.307 14.162 1.00 98.12 76 SER A CA 1
ATOM 618 C C . SER A 1 76 ? 0.616 6.627 15.654 1.00 98.12 76 SER A C 1
ATOM 620 O O . SER A 1 76 ? 1.109 5.782 16.405 1.00 98.12 76 SER A O 1
ATOM 622 N N . SER A 1 77 ? 0.185 7.810 16.116 1.00 97.69 77 SER A N 1
ATOM 623 C CA . SER A 1 77 ? 0.253 8.195 17.538 1.00 97.69 77 SER A CA 1
ATOM 624 C C . SER A 1 77 ? -0.457 7.191 18.455 1.00 97.69 77 SER A C 1
ATOM 626 O O . SER A 1 77 ? 0.121 6.745 19.449 1.00 97.69 77 SER A O 1
ATOM 628 N N . GLU A 1 78 ? -1.669 6.764 18.093 1.00 96.50 78 GLU A N 1
ATOM 629 C CA . GLU A 1 78 ? -2.478 5.841 18.904 1.00 96.50 78 GLU A CA 1
ATOM 630 C C . GLU A 1 78 ? -1.819 4.460 19.043 1.00 96.50 78 GLU A C 1
ATOM 632 O O . GLU A 1 78 ? -1.890 3.850 20.109 1.00 96.50 78 GLU A O 1
ATOM 637 N N . SER A 1 79 ? -1.071 4.003 18.027 1.00 96.25 79 SER A N 1
ATO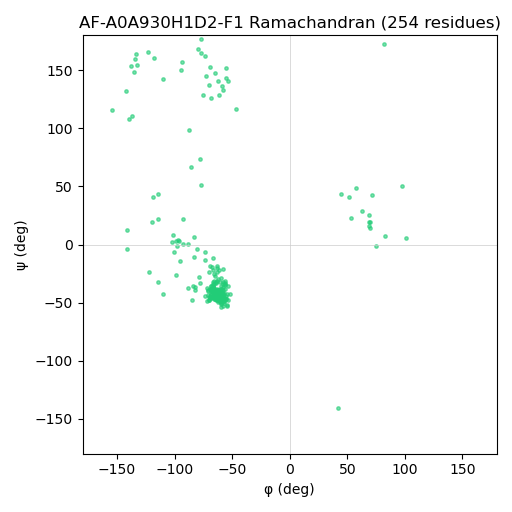M 638 C CA . SER A 1 79 ? -0.304 2.744 18.098 1.00 96.25 79 SER A CA 1
ATOM 639 C C . SER A 1 79 ? 0.798 2.762 19.169 1.00 96.25 79 SER A C 1
ATOM 641 O O . SER A 1 79 ? 1.273 1.711 19.599 1.00 96.25 79 SER A O 1
ATOM 643 N N . LYS A 1 80 ? 1.191 3.960 19.622 1.00 95.00 80 LYS A N 1
ATOM 644 C CA . LYS A 1 80 ? 2.152 4.196 20.707 1.00 95.00 80 LYS A CA 1
ATOM 645 C C . LYS A 1 80 ? 1.464 4.565 22.031 1.00 95.00 80 LYS A C 1
ATOM 647 O O . LYS A 1 80 ? 2.134 4.965 22.978 1.00 95.00 80 LYS A O 1
ATOM 652 N N . GLY A 1 81 ? 0.134 4.467 22.100 1.00 94.69 81 GLY A N 1
ATOM 653 C CA . GLY A 1 81 ? -0.654 4.873 23.266 1.00 94.69 81 GLY A CA 1
ATOM 654 C C . GLY A 1 81 ? -0.693 6.387 23.491 1.00 94.69 81 GLY A C 1
ATOM 655 O O . GLY A 1 81 ? -0.971 6.830 24.603 1.00 94.69 81 GLY A O 1
ATOM 656 N N . LEU A 1 82 ? -0.387 7.184 22.462 1.00 96.00 82 LEU A N 1
ATOM 657 C CA . LEU A 1 82 ? -0.451 8.643 22.520 1.00 96.00 82 LEU A CA 1
ATOM 658 C C . LEU A 1 82 ? -1.808 9.147 22.007 1.00 96.00 82 LEU A C 1
ATOM 660 O O . LEU A 1 82 ? -2.444 8.467 21.199 1.00 96.00 82 LEU A O 1
ATOM 664 N N . PRO A 1 83 ? -2.242 10.357 22.407 1.00 96.19 83 PRO A N 1
ATOM 665 C CA . PRO A 1 83 ? -3.388 11.013 21.787 1.00 96.19 83 PRO A CA 1
ATOM 666 C C . PRO A 1 83 ? -3.213 11.160 20.270 1.00 96.19 83 PRO A C 1
ATOM 668 O O . PRO A 1 83 ? -2.093 11.302 19.771 1.00 96.19 83 PRO A O 1
ATOM 671 N N . VAL A 1 84 ? -4.322 11.179 19.533 1.00 93.94 84 VAL A N 1
ATOM 672 C CA . VAL A 1 84 ? -4.318 11.385 18.077 1.00 93.94 84 VAL A CA 1
ATOM 673 C C . VAL A 1 84 ? -3.551 12.662 17.693 1.00 93.94 84 VAL A C 1
ATOM 675 O O . VAL A 1 84 ? -3.670 13.686 18.367 1.00 93.94 84 VAL A O 1
ATOM 678 N N . ASN A 1 85 ? -2.780 12.619 16.598 1.00 94.69 85 ASN A N 1
ATOM 679 C CA . ASN A 1 85 ? -1.983 13.745 16.080 1.00 94.69 85 ASN A CA 1
ATOM 680 C C . ASN A 1 85 ? -0.866 14.272 17.009 1.00 94.69 85 ASN A C 1
ATOM 682 O O . ASN A 1 85 ? -0.511 15.449 16.929 1.00 94.69 85 ASN A O 1
ATOM 686 N N . THR A 1 86 ? -0.295 13.425 17.871 1.00 97.06 86 THR A N 1
ATOM 687 C CA . THR A 1 86 ? 0.792 13.826 18.786 1.00 97.06 86 THR A CA 1
ATOM 688 C C . THR A 1 86 ? 2.171 13.807 18.121 1.00 97.06 86 THR A C 1
ATOM 690 O O . THR A 1 86 ? 2.996 14.676 18.398 1.00 97.06 86 THR A O 1
ATOM 693 N N . LEU A 1 87 ? 2.448 12.813 17.274 1.00 97.56 87 LEU A N 1
ATOM 694 C CA . LEU A 1 87 ? 3.759 12.645 16.643 1.00 97.56 87 LEU A CA 1
ATOM 695 C C . LEU A 1 87 ? 4.011 13.701 15.553 1.00 97.56 87 LEU A C 1
ATOM 697 O O . LEU A 1 87 ? 3.100 14.104 14.825 1.00 97.56 87 LEU A O 1
ATOM 701 N N . ASP A 1 88 ? 5.266 14.131 15.425 1.00 98.38 88 ASP A N 1
ATOM 702 C CA . ASP A 1 88 ? 5.727 14.857 14.242 1.00 98.38 88 ASP A CA 1
ATOM 703 C C . ASP A 1 88 ? 5.956 13.905 13.056 1.00 98.38 88 ASP A C 1
ATOM 705 O O . ASP A 1 88 ? 5.773 12.694 13.171 1.00 98.38 88 ASP A O 1
ATOM 709 N N . THR A 1 89 ? 6.324 14.458 11.898 1.00 98.38 89 THR A N 1
ATOM 710 C CA . THR A 1 89 ? 6.457 13.698 10.648 1.00 98.38 89 THR A CA 1
ATOM 711 C C . THR A 1 89 ? 7.438 12.539 10.767 1.00 98.38 89 THR A C 1
ATOM 713 O O . THR A 1 89 ? 7.094 11.414 10.407 1.00 98.38 89 THR A O 1
ATOM 716 N N . ASP A 1 90 ? 8.641 12.792 11.282 1.00 98.19 90 ASP A N 1
ATOM 717 C CA . ASP A 1 90 ? 9.686 11.771 11.352 1.00 98.19 90 ASP A CA 1
ATOM 718 C C . ASP A 1 90 ? 9.313 10.694 12.372 1.00 98.19 90 ASP A C 1
ATOM 720 O O . ASP A 1 90 ? 9.376 9.502 12.064 1.00 98.19 90 ASP A O 1
ATOM 724 N N . ALA A 1 91 ? 8.824 11.088 13.554 1.00 98.56 91 ALA A N 1
ATOM 725 C CA . ALA A 1 91 ? 8.381 10.135 14.565 1.00 98.56 91 ALA A CA 1
ATOM 726 C C . ALA A 1 91 ? 7.143 9.336 14.119 1.00 98.56 91 ALA A C 1
ATOM 728 O O . ALA A 1 91 ? 6.994 8.176 14.506 1.00 98.56 91 ALA A O 1
ATOM 729 N N . SER A 1 92 ? 6.270 9.932 13.303 1.00 98.81 92 SER A N 1
ATOM 730 C CA . SER A 1 92 ? 5.111 9.274 12.697 1.00 98.81 92 SER A CA 1
ATOM 731 C C . SER A 1 92 ? 5.529 8.221 11.669 1.00 98.81 92 SER A C 1
ATOM 733 O O . SER A 1 92 ? 5.054 7.091 11.726 1.00 98.81 92 SER A O 1
ATOM 735 N N . ILE A 1 93 ? 6.481 8.529 10.782 1.00 98.88 93 ILE A N 1
ATOM 736 C CA . ILE A 1 93 ? 7.022 7.550 9.823 1.00 98.88 93 ILE A CA 1
ATOM 737 C C . ILE A 1 93 ? 7.724 6.406 10.566 1.00 98.88 93 ILE A C 1
ATOM 739 O O . ILE A 1 93 ? 7.441 5.236 10.306 1.00 98.88 93 ILE A O 1
ATOM 743 N N . GLU A 1 94 ? 8.582 6.724 11.537 1.00 98.75 94 GLU A N 1
ATOM 744 C CA . GLU A 1 94 ? 9.284 5.723 12.350 1.00 98.75 94 GLU A CA 1
ATOM 745 C C . GLU A 1 94 ? 8.316 4.779 13.068 1.00 98.75 94 GLU A C 1
ATOM 747 O O . GLU A 1 94 ? 8.464 3.552 13.004 1.00 98.75 94 GLU A O 1
ATOM 752 N N . GLN A 1 95 ? 7.306 5.340 13.738 1.00 98.81 95 GLN A N 1
ATOM 753 C CA . GLN A 1 95 ? 6.325 4.561 14.484 1.00 98.81 95 GLN A CA 1
ATOM 754 C C . GLN A 1 95 ? 5.382 3.791 13.554 1.00 98.81 95 GLN A C 1
ATOM 756 O O . GLN A 1 95 ? 5.132 2.615 13.808 1.00 98.81 95 GLN A O 1
ATOM 761 N N . GLY A 1 96 ? 4.880 4.411 12.485 1.00 98.75 96 GLY A N 1
ATOM 762 C CA . GLY A 1 96 ? 3.970 3.779 11.530 1.00 98.75 96 GLY A CA 1
ATOM 763 C C . GLY A 1 96 ? 4.597 2.564 10.851 1.00 98.75 96 GLY A C 1
ATOM 764 O O . GLY A 1 96 ? 4.007 1.484 10.848 1.00 98.75 96 GLY A O 1
ATOM 765 N N . LEU A 1 97 ? 5.838 2.686 10.367 1.00 98.81 97 LEU A N 1
ATOM 766 C CA . LEU A 1 97 ? 6.547 1.564 9.742 1.00 98.81 97 LEU A CA 1
ATOM 767 C C . LEU A 1 97 ? 6.896 0.473 10.758 1.00 98.81 97 LEU A C 1
ATOM 769 O O . LEU A 1 97 ? 6.773 -0.713 10.453 1.00 98.81 97 LEU A O 1
ATOM 773 N N . LYS A 1 98 ? 7.283 0.847 11.986 1.00 98.75 98 LYS A N 1
ATOM 774 C CA . LYS A 1 98 ? 7.484 -0.135 13.062 1.00 98.75 98 LYS A CA 1
ATOM 775 C C . LYS A 1 98 ? 6.191 -0.906 13.338 1.00 98.75 98 LYS A C 1
ATOM 777 O O . LYS A 1 98 ? 6.214 -2.129 13.415 1.00 98.75 98 LYS A O 1
ATOM 782 N N . TYR A 1 99 ? 5.076 -0.199 13.473 1.00 98.81 99 TYR A N 1
ATOM 783 C CA . TYR A 1 99 ? 3.792 -0.804 13.789 1.00 98.81 99 TYR A CA 1
ATOM 784 C C . TYR A 1 99 ? 3.303 -1.738 12.676 1.00 98.81 99 TYR A C 1
ATOM 786 O O . TYR A 1 99 ? 2.895 -2.863 12.957 1.00 98.81 99 TYR A O 1
ATOM 794 N N . TYR A 1 100 ? 3.431 -1.326 11.410 1.00 98.81 100 TYR A N 1
ATOM 795 C CA . TYR A 1 100 ? 3.144 -2.191 10.264 1.00 98.81 100 TYR A CA 1
ATOM 796 C C . TYR A 1 100 ? 3.996 -3.470 10.285 1.00 98.81 100 TYR A C 1
ATOM 798 O O . TYR A 1 100 ? 3.463 -4.565 10.107 1.00 98.81 100 TYR A O 1
ATOM 806 N N . LYS A 1 101 ? 5.301 -3.360 10.578 1.00 98.69 101 LYS A N 1
ATOM 807 C CA . LYS A 1 101 ? 6.184 -4.527 10.726 1.00 98.69 101 LYS A CA 1
ATOM 808 C C . LYS A 1 101 ? 5.715 -5.474 11.830 1.00 98.69 101 LYS A C 1
ATOM 810 O O . LYS A 1 101 ? 5.599 -6.670 11.577 1.00 98.69 101 LYS A O 1
ATOM 815 N N . ASP A 1 102 ? 5.398 -4.948 13.015 1.00 98.69 102 ASP A N 1
ATOM 816 C CA . ASP A 1 102 ? 4.913 -5.756 14.143 1.00 98.69 102 ASP A CA 1
ATOM 817 C C . ASP A 1 102 ? 3.627 -6.530 13.758 1.00 98.69 102 ASP A C 1
ATOM 819 O O . ASP A 1 102 ? 3.449 -7.699 14.117 1.00 98.69 102 ASP A O 1
ATOM 823 N N . LEU A 1 103 ? 2.728 -5.895 12.994 1.00 98.81 103 LEU A N 1
ATOM 824 C CA . LEU A 1 103 ? 1.516 -6.531 12.468 1.00 98.81 103 LEU A CA 1
ATOM 825 C C . LEU A 1 103 ? 1.832 -7.595 11.412 1.00 98.81 103 LEU A C 1
ATOM 827 O O . LEU A 1 103 ? 1.244 -8.676 11.454 1.00 98.81 103 LEU A O 1
ATOM 831 N N . LYS A 1 104 ? 2.771 -7.324 10.500 1.00 98.62 104 LYS A N 1
ATOM 832 C CA . LYS A 1 104 ? 3.198 -8.259 9.449 1.00 98.62 104 LYS A CA 1
ATOM 833 C C . LYS A 1 104 ? 3.848 -9.513 10.034 1.00 98.62 104 LYS A C 1
ATOM 835 O O . LYS A 1 104 ? 3.534 -10.623 9.608 1.00 98.62 104 LYS A O 1
ATOM 840 N N . GLU A 1 105 ? 4.695 -9.365 11.050 1.00 98.56 105 GLU A N 1
ATOM 841 C CA . GLU A 1 105 ? 5.298 -10.491 11.774 1.00 98.56 105 GLU A CA 1
ATOM 842 C C . GLU A 1 105 ? 4.238 -11.333 12.492 1.00 98.56 105 GLU A C 1
ATOM 844 O O . GLU A 1 105 ? 4.249 -12.564 12.412 1.00 98.56 105 GLU A O 1
ATOM 849 N N . LYS A 1 106 ? 3.263 -10.678 13.134 1.00 98.69 106 LYS A N 1
ATOM 850 C CA . LYS A 1 106 ? 2.147 -11.359 13.803 1.00 98.69 106 LYS A CA 1
ATOM 851 C C . LYS A 1 106 ? 1.244 -12.095 12.809 1.00 98.69 106 LYS A C 1
ATOM 853 O O . LYS A 1 106 ? 0.894 -13.244 13.056 1.00 98.69 106 LYS A O 1
ATOM 858 N N . ALA A 1 107 ? 0.896 -11.470 11.687 1.00 98.62 107 ALA A N 1
ATOM 859 C CA . ALA A 1 107 ? 0.109 -12.100 10.630 1.00 98.62 107 ALA A CA 1
ATOM 860 C C . ALA A 1 107 ? 0.837 -13.308 10.032 1.00 98.62 107 ALA A C 1
ATOM 862 O O . ALA A 1 107 ? 0.231 -14.366 9.893 1.00 98.62 107 ALA A O 1
ATOM 863 N N . ARG A 1 108 ? 2.151 -13.198 9.781 1.00 98.19 108 ARG A N 1
ATOM 864 C CA . ARG A 1 108 ? 2.980 -14.322 9.323 1.00 98.19 108 ARG A CA 1
ATOM 865 C C . ARG A 1 108 ? 2.942 -15.494 10.306 1.00 98.19 108 ARG A C 1
ATOM 867 O O . ARG A 1 108 ? 2.782 -16.629 9.871 1.00 98.19 108 ARG A O 1
ATOM 874 N N . ALA A 1 109 ? 3.055 -15.233 11.610 1.00 98.31 109 ALA A N 1
ATOM 875 C CA . ALA A 1 109 ? 2.975 -16.275 12.637 1.00 98.31 109 ALA A CA 1
ATOM 876 C C . ALA A 1 109 ? 1.593 -16.954 12.707 1.00 98.31 109 ALA A C 1
ATOM 878 O O . ALA A 1 109 ? 1.504 -18.114 13.096 1.00 98.31 109 ALA A O 1
ATOM 879 N N . LEU A 1 110 ? 0.532 -16.242 12.316 1.00 98.19 110 LEU A N 1
ATOM 880 C CA . LEU A 1 110 ? -0.845 -16.742 12.257 1.00 98.19 110 LEU A CA 1
ATOM 881 C C . LEU A 1 110 ? -1.228 -17.308 10.874 1.00 98.19 110 LEU A C 1
ATOM 883 O O . LEU A 1 110 ? -2.362 -17.737 10.693 1.00 98.19 110 LEU A O 1
ATOM 887 N N . GLY A 1 111 ? -0.317 -17.297 9.893 1.00 98.06 111 GLY A N 1
ATOM 888 C CA . GLY A 1 111 ? -0.598 -17.754 8.527 1.00 98.06 111 GLY A CA 1
ATOM 889 C C . GLY A 1 111 ? -1.569 -16.864 7.740 1.00 98.06 111 GLY A C 1
ATOM 890 O O . GLY A 1 111 ? -2.230 -17.355 6.830 1.00 98.06 111 GLY A O 1
ATOM 891 N N . LEU A 1 112 ? -1.671 -15.577 8.084 1.00 98.38 112 LEU A N 1
ATOM 892 C CA . LEU A 1 112 ? -2.620 -14.632 7.487 1.00 98.38 112 LEU A CA 1
ATOM 893 C C . LEU A 1 112 ? -2.002 -13.829 6.337 1.00 98.38 112 LEU A C 1
ATOM 895 O O . LEU A 1 112 ? -0.805 -13.529 6.341 1.00 98.38 112 LEU A O 1
ATOM 899 N N . GLU A 1 113 ? -2.834 -13.430 5.373 1.00 97.31 113 GLU A N 1
ATOM 900 C CA . GLU A 1 113 ? -2.395 -12.623 4.230 1.00 97.31 113 GLU A CA 1
ATOM 901 C C . GLU A 1 113 ? -2.189 -11.130 4.552 1.00 97.31 113 GLU A C 1
ATOM 903 O O . GLU A 1 113 ? -2.675 -10.595 5.550 1.00 97.31 113 GLU A O 1
ATOM 908 N N . GLU A 1 114 ? -1.504 -10.424 3.646 1.00 96.88 114 GLU A N 1
ATOM 909 C CA . GLU A 1 114 ? -1.208 -8.986 3.746 1.00 96.88 114 GLU A CA 1
ATOM 910 C C . GLU A 1 114 ? -2.466 -8.122 3.912 1.00 96.88 114 GLU A C 1
ATOM 912 O O . GLU A 1 114 ? -2.460 -7.152 4.667 1.00 96.88 114 GLU A O 1
ATOM 917 N N . LYS A 1 115 ? -3.590 -8.503 3.295 1.00 98.12 115 LYS A N 1
ATOM 918 C CA . LYS A 1 115 ? -4.853 -7.767 3.444 1.00 98.12 115 LYS A CA 1
ATOM 919 C C . LYS A 1 115 ? -5.326 -7.703 4.903 1.00 98.12 115 LYS A C 1
ATOM 921 O O . LYS A 1 115 ? -5.835 -6.668 5.342 1.00 98.12 115 LYS A O 1
ATOM 926 N N . ALA A 1 116 ? -5.100 -8.766 5.680 1.00 98.62 116 ALA A N 1
ATOM 927 C CA . ALA A 1 116 ? -5.379 -8.769 7.114 1.00 98.62 116 ALA A CA 1
ATOM 928 C C . ALA A 1 116 ? -4.454 -7.803 7.875 1.00 98.62 116 ALA A C 1
ATOM 930 O O . ALA A 1 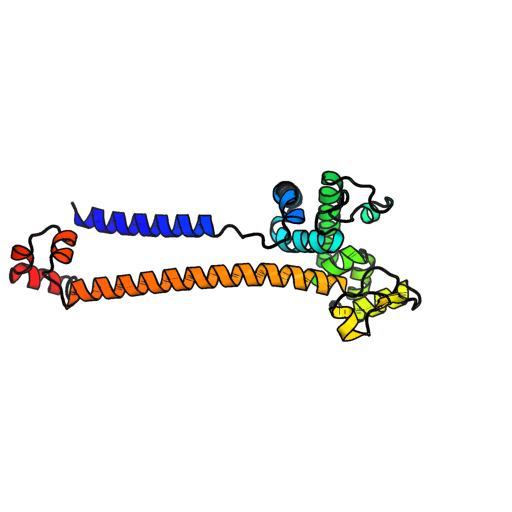116 ? -4.924 -7.114 8.780 1.00 98.62 116 ALA A O 1
ATOM 931 N N . VAL A 1 117 ? -3.176 -7.699 7.482 1.00 98.75 117 VAL A N 1
ATOM 932 C CA . VAL A 1 117 ? -2.206 -6.728 8.033 1.00 98.75 117 VAL A CA 1
ATOM 933 C C . VAL A 1 117 ? -2.678 -5.300 7.784 1.00 98.75 117 VAL A C 1
ATOM 935 O O . VAL A 1 117 ? -2.724 -4.503 8.720 1.00 98.75 117 VAL A O 1
ATOM 938 N N . ILE A 1 118 ? -3.094 -4.993 6.552 1.00 98.75 118 ILE A N 1
ATOM 939 C CA . ILE A 1 118 ? -3.593 -3.666 6.175 1.00 98.75 118 ILE A CA 1
ATOM 940 C C . ILE A 1 118 ? -4.814 -3.301 7.027 1.00 98.75 118 ILE A C 1
ATOM 942 O O . ILE A 1 118 ? -4.839 -2.235 7.636 1.00 98.75 118 ILE A O 1
ATOM 946 N N . GLN A 1 119 ? -5.810 -4.185 7.149 1.00 98.88 119 GLN A N 1
ATOM 947 C CA . GLN A 1 119 ? -6.969 -3.903 8.006 1.00 98.88 119 GLN A CA 1
ATOM 948 C C . GLN A 1 119 ? -6.579 -3.767 9.487 1.00 98.88 119 GLN A C 1
ATOM 950 O O . GLN A 1 119 ? -7.116 -2.914 10.197 1.00 98.88 119 GLN A O 1
ATOM 955 N N . ALA A 1 120 ? -5.638 -4.586 9.962 1.00 98.75 120 ALA A N 1
ATOM 956 C CA . ALA A 1 120 ? -5.142 -4.527 11.331 1.00 98.75 120 ALA A CA 1
ATOM 957 C C . ALA A 1 120 ? -4.317 -3.265 11.620 1.00 98.75 120 ALA A C 1
ATOM 959 O O . ALA A 1 120 ? -4.206 -2.890 12.783 1.00 98.75 120 ALA A O 1
ATOM 960 N N . TYR A 1 121 ? -3.800 -2.559 10.611 1.00 98.81 121 TYR A N 1
ATOM 961 C CA . TYR A 1 121 ? -3.221 -1.230 10.822 1.00 98.81 121 TYR A CA 1
ATOM 962 C C . TYR A 1 121 ? -4.276 -0.270 11.393 1.00 98.81 121 TYR A C 1
ATOM 964 O O . TYR A 1 121 ? -4.008 0.460 12.344 1.00 98.81 121 TYR A O 1
ATOM 972 N N . ASN A 1 122 ? -5.514 -0.363 10.897 1.00 98.62 122 ASN A N 1
ATOM 973 C CA . ASN A 1 122 ? -6.637 0.453 11.349 1.00 98.62 122 ASN A CA 1
ATOM 974 C C . ASN A 1 122 ? -7.361 -0.090 12.598 1.00 98.62 122 ASN A C 1
ATOM 976 O O . ASN A 1 122 ? -7.831 0.687 13.426 1.00 98.62 122 ASN A O 1
ATOM 980 N N . TYR A 1 123 ? -7.485 -1.412 12.739 1.00 98.56 123 TYR A N 1
ATOM 981 C CA . TYR A 1 123 ? -8.196 -2.052 13.863 1.00 98.56 123 TYR A CA 1
ATOM 982 C C . TYR A 1 123 ? -7.313 -2.488 15.024 1.00 98.56 123 TYR A C 1
ATOM 984 O O . TYR A 1 123 ? -7.800 -2.801 16.109 1.00 98.56 123 TYR A O 1
ATOM 992 N N . GLY A 1 124 ? -6.013 -2.522 14.801 1.00 98.31 124 GLY A N 1
ATOM 993 C CA . GLY A 1 124 ? -5.053 -3.091 15.715 1.00 98.31 124 GLY A CA 1
ATOM 994 C C . GLY A 1 124 ? -4.915 -4.610 15.635 1.00 98.31 124 GLY A C 1
ATOM 995 O O . GLY A 1 124 ? -5.686 -5.307 14.967 1.00 98.31 124 GLY A O 1
ATOM 996 N N . PRO A 1 125 ? -3.916 -5.154 16.355 1.00 97.75 125 PRO A N 1
ATOM 997 C CA . PRO A 1 125 ? -3.520 -6.559 16.264 1.00 97.75 125 PRO A CA 1
ATOM 998 C C . PRO A 1 125 ? -4.617 -7.536 16.703 1.00 97.75 125 PRO A C 1
ATOM 1000 O O . PRO A 1 125 ? -4.576 -8.701 16.319 1.00 97.75 125 PRO A O 1
ATOM 1003 N N . GLY A 1 126 ? -5.605 -7.077 17.483 1.00 98.31 126 GLY A N 1
ATOM 1004 C CA . GLY A 1 126 ? -6.772 -7.876 17.870 1.00 98.31 126 GLY A CA 1
ATOM 1005 C C . GLY A 1 126 ? -7.539 -8.432 16.668 1.00 98.31 126 GLY A C 1
ATOM 1006 O O . GLY A 1 126 ? -8.034 -9.556 16.727 1.00 98.31 126 GLY A O 1
ATOM 1007 N N . PHE A 1 127 ? -7.565 -7.689 15.558 1.00 98.75 127 PHE A N 1
ATOM 1008 C CA . PHE A 1 127 ? -8.226 -8.129 14.335 1.00 98.75 127 PHE A CA 1
ATOM 1009 C C . PHE A 1 127 ? -7.539 -9.340 13.691 1.00 98.75 127 PHE A C 1
ATOM 1011 O O . PHE A 1 127 ? -8.224 -10.218 13.181 1.00 98.75 127 PHE A O 1
ATOM 1018 N N . LEU A 1 128 ? -6.208 -9.457 13.779 1.00 98.81 128 LEU A N 1
ATOM 1019 C CA . LEU A 1 128 ? -5.488 -10.618 13.239 1.00 98.81 128 LEU A CA 1
ATOM 1020 C C . LEU A 1 128 ? -5.916 -11.912 13.945 1.00 98.81 128 LEU A C 1
ATOM 1022 O O . LEU A 1 128 ? -6.243 -12.898 13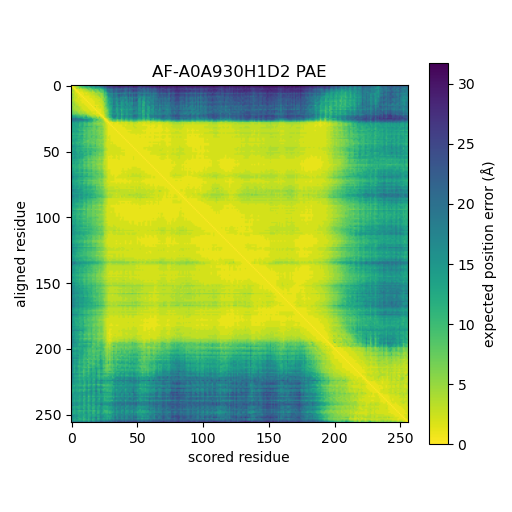.293 1.00 98.81 128 LEU A O 1
ATOM 1026 N N . TYR A 1 129 ? -6.012 -11.889 15.277 1.00 98.62 129 TYR A N 1
ATOM 1027 C CA . TYR A 1 129 ? -6.528 -13.029 16.042 1.00 98.62 129 TYR A CA 1
ATOM 1028 C C . TYR A 1 129 ? -7.997 -13.326 15.734 1.00 98.62 129 TYR A C 1
ATOM 1030 O O . TYR A 1 129 ? -8.420 -14.476 15.774 1.00 98.62 129 TYR A O 1
ATOM 1038 N N . TYR A 1 130 ? -8.789 -12.293 15.445 1.00 98.69 130 TYR A N 1
ATOM 1039 C CA . TYR A 1 130 ? -10.176 -12.483 15.042 1.00 98.69 130 TYR A CA 1
ATOM 1040 C C . TYR A 1 130 ? -10.274 -13.180 13.678 1.00 98.69 130 TYR A C 1
ATOM 1042 O O . TYR A 1 130 ? -11.060 -14.112 13.547 1.00 98.69 130 TYR A O 1
ATOM 1050 N N . VAL A 1 131 ? -9.457 -12.802 12.691 1.00 98.69 131 VAL A N 1
ATOM 1051 C CA . VAL A 1 131 ? -9.422 -13.481 11.384 1.00 98.69 131 VAL A CA 1
ATOM 1052 C C . VAL A 1 131 ? -8.961 -14.934 11.524 1.00 98.69 131 VAL A C 1
ATOM 1054 O O . VAL A 1 131 ? -9.593 -15.826 10.962 1.00 98.69 131 VAL A O 1
ATOM 1057 N N . GLU A 1 132 ? -7.912 -15.190 12.310 1.00 98.50 132 GLU A N 1
ATOM 1058 C CA . GLU A 1 132 ? -7.405 -16.549 12.551 1.00 98.50 132 GLU A CA 1
ATOM 1059 C C . GLU A 1 132 ? -8.490 -17.472 13.127 1.00 98.50 132 GLU A C 1
ATOM 1061 O O . GLU A 1 132 ? -8.753 -18.538 12.567 1.00 98.50 132 GLU A O 1
ATOM 1066 N N . LYS A 1 133 ? -9.230 -17.007 14.140 1.00 98.31 133 LYS A N 1
ATOM 1067 C CA . LYS A 1 133 ? -10.335 -17.765 14.750 1.00 98.31 133 LYS A CA 1
ATOM 1068 C C . LYS A 1 133 ? -11.547 -17.969 13.844 1.00 98.31 133 LYS A C 1
ATOM 1070 O O . LYS A 1 133 ? -12.357 -18.850 14.122 1.00 98.31 133 LYS A O 1
ATOM 1075 N N . ASN A 1 134 ? -11.691 -17.169 12.789 1.00 98.12 134 ASN A N 1
ATOM 1076 C CA . ASN A 1 134 ? -12.845 -17.192 11.890 1.00 98.12 134 ASN A CA 1
ATOM 1077 C C . ASN A 1 134 ? -12.464 -17.649 10.474 1.00 98.12 134 ASN A C 1
ATOM 1079 O O . ASN A 1 134 ? -12.914 -17.090 9.475 1.00 98.12 134 ASN A O 1
ATOM 1083 N N . GLY A 1 135 ? -11.637 -18.694 10.391 1.00 96.38 135 GLY A N 1
ATOM 1084 C CA . GLY A 1 135 ? -11.316 -19.378 9.136 1.00 96.38 135 GLY A CA 1
ATOM 1085 C C . GLY A 1 135 ? -9.968 -19.005 8.522 1.00 96.38 135 GLY A C 1
ATOM 1086 O O . GLY A 1 135 ? -9.670 -19.472 7.425 1.00 96.38 135 GLY A O 1
ATOM 1087 N N . GLY A 1 136 ? -9.153 -18.191 9.202 1.00 96.31 136 GLY A N 1
ATOM 1088 C CA . GLY A 1 136 ? -7.762 -17.940 8.809 1.00 96.31 136 GLY A CA 1
ATOM 1089 C C . GLY A 1 136 ? -7.585 -17.118 7.534 1.00 96.31 136 GLY A C 1
ATOM 1090 O O . GLY A 1 136 ? -6.491 -17.094 6.981 1.00 96.31 136 GLY A O 1
ATOM 1091 N N . LYS A 1 137 ? -8.643 -16.458 7.053 1.00 97.69 137 LYS A N 1
ATOM 1092 C CA . LYS A 1 137 ? -8.621 -15.665 5.821 1.00 97.69 137 LYS A CA 1
ATOM 1093 C C . LYS A 1 137 ? -9.459 -14.405 5.967 1.00 97.69 137 LYS A C 1
ATOM 1095 O O . LYS A 1 137 ? -10.614 -14.468 6.387 1.00 97.69 137 LYS A O 1
ATOM 1100 N N . TYR A 1 138 ? -8.903 -13.265 5.577 1.00 98.31 138 TYR A N 1
ATOM 1101 C CA . TYR A 1 138 ? -9.618 -11.998 5.540 1.00 98.31 138 TYR A CA 1
ATOM 1102 C C . TYR A 1 138 ? -10.841 -12.080 4.623 1.00 98.31 138 TYR A C 1
ATOM 1104 O O . TYR A 1 138 ? -10.768 -12.539 3.479 1.00 98.31 138 TYR A O 1
ATOM 1112 N N . THR A 1 139 ? -11.953 -11.518 5.094 1.00 98.44 139 THR A N 1
ATOM 1113 C CA . THR A 1 139 ? -13.099 -11.159 4.256 1.00 98.44 139 THR A CA 1
ATOM 1114 C C . THR A 1 139 ? -13.632 -9.792 4.676 1.00 98.44 139 THR A C 1
ATOM 1116 O O . THR A 1 139 ? -13.499 -9.396 5.837 1.00 98.44 139 THR A O 1
ATOM 1119 N N . ASP A 1 140 ? -14.278 -9.081 3.749 1.00 98.06 140 ASP A N 1
ATOM 1120 C CA . ASP A 1 140 ? -14.925 -7.801 4.065 1.00 98.06 140 ASP A CA 1
ATOM 1121 C C . ASP A 1 140 ? -16.019 -7.975 5.136 1.00 98.06 140 ASP A C 1
ATOM 1123 O O . ASP A 1 140 ? -16.197 -7.109 5.990 1.00 98.06 140 ASP A O 1
ATOM 1127 N N . ALA A 1 141 ? -16.690 -9.135 5.149 1.00 98.25 141 ALA A N 1
ATOM 1128 C CA . ALA A 1 141 ? -17.680 -9.489 6.163 1.00 98.25 141 ALA A CA 1
ATOM 1129 C C . ALA A 1 141 ? -17.065 -9.589 7.569 1.00 98.25 141 ALA A C 1
ATOM 1131 O O . ALA A 1 141 ? -17.651 -9.083 8.522 1.00 98.25 141 ALA A O 1
ATOM 1132 N N . LEU A 1 142 ? -15.863 -10.167 7.708 1.00 98.62 142 LEU A N 1
ATOM 1133 C CA . LEU A 1 142 ? -15.158 -10.201 8.996 1.00 98.62 142 LEU A CA 1
ATOM 1134 C C . LEU A 1 142 ? -14.758 -8.799 9.462 1.00 98.62 142 LEU A C 1
ATOM 1136 O O . LEU A 1 142 ? -14.857 -8.503 10.652 1.00 98.62 142 LEU A O 1
ATOM 1140 N N . ALA A 1 143 ? -14.324 -7.925 8.547 1.00 98.69 143 ALA A N 1
ATOM 1141 C CA . ALA A 1 143 ? -14.020 -6.537 8.890 1.00 98.69 143 ALA A CA 1
ATOM 1142 C C . ALA A 1 143 ? -15.276 -5.796 9.384 1.00 98.69 143 ALA A C 1
ATOM 1144 O O . ALA A 1 143 ? -15.224 -5.119 10.411 1.00 98.69 143 ALA A O 1
ATOM 1145 N N . GLU A 1 144 ? -16.410 -5.967 8.702 1.00 98.62 144 GLU A N 1
ATOM 1146 C CA . GLU A 1 144 ? -17.695 -5.389 9.104 1.00 98.62 144 GLU A CA 1
ATOM 1147 C C . GLU A 1 144 ? -18.193 -5.938 10.448 1.00 98.62 144 GLU A C 1
ATOM 1149 O O . GLU A 1 144 ? -18.569 -5.155 11.325 1.00 98.62 144 GLU A O 1
ATOM 1154 N N . GLU A 1 145 ? -18.172 -7.258 10.643 1.00 98.62 145 GLU A N 1
ATOM 1155 C CA . GLU A 1 145 ? -18.639 -7.898 11.875 1.00 98.62 145 GLU A CA 1
ATOM 1156 C C . GLU A 1 145 ? -17.781 -7.490 13.078 1.00 98.62 145 GLU A C 1
ATOM 1158 O O . GLU A 1 145 ? -18.314 -7.126 14.131 1.00 98.62 145 GLU A O 1
ATOM 1163 N N . PHE A 1 146 ? -16.456 -7.452 12.907 1.00 98.69 146 PHE A N 1
ATOM 1164 C CA . PHE A 1 146 ? -15.544 -6.956 13.933 1.00 98.69 146 PHE A CA 1
ATOM 1165 C C . PHE A 1 146 ? -15.890 -5.515 14.323 1.00 98.69 146 PHE A C 1
ATOM 1167 O O . PHE A 1 146 ? -16.079 -5.213 15.503 1.00 98.69 146 PHE A O 1
ATOM 1174 N N . ALA A 1 14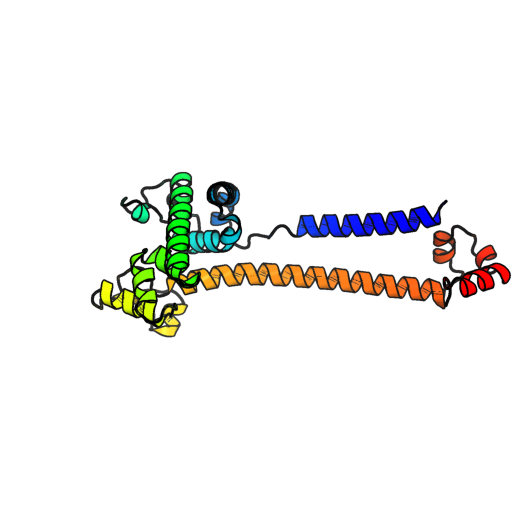7 ? -16.068 -4.633 13.334 1.00 98.75 147 ALA A N 1
ATOM 1175 C CA . ALA A 1 147 ? -16.459 -3.244 13.561 1.00 98.75 147 ALA A CA 1
ATOM 1176 C C . ALA A 1 147 ? -17.799 -3.128 14.295 1.00 98.75 147 ALA A C 1
ATOM 1178 O O . ALA A 1 147 ? -17.930 -2.342 15.234 1.00 98.75 147 ALA A O 1
ATOM 1179 N N . LYS A 1 148 ? -18.795 -3.918 13.879 1.00 98.62 148 LYS A N 1
ATOM 1180 C CA . LYS A 1 148 ? -20.136 -3.958 14.469 1.00 98.62 148 LYS A CA 1
ATOM 1181 C C . LYS A 1 148 ? -20.087 -4.353 15.936 1.00 98.62 148 LYS A C 1
ATOM 1183 O O . LYS A 1 148 ? -20.703 -3.678 16.765 1.00 98.62 148 LYS A O 1
ATOM 1188 N N . ASN A 1 149 ? -19.346 -5.413 16.250 1.00 98.31 149 ASN A N 1
ATOM 1189 C CA . ASN A 1 149 ? -19.200 -5.930 17.606 1.00 98.31 149 ASN A CA 1
ATOM 1190 C C . ASN A 1 149 ? -18.501 -4.901 18.504 1.00 98.31 149 ASN A C 1
ATOM 1192 O O . ASN A 1 149 ? -19.016 -4.560 19.571 1.00 98.31 149 ASN A O 1
ATOM 1196 N N . MET A 1 150 ? -17.398 -4.315 18.031 1.00 98.12 150 MET A N 1
ATOM 1197 C CA . MET A 1 150 ? -16.652 -3.294 18.772 1.00 98.12 150 MET A CA 1
ATOM 1198 C C . MET A 1 150 ? -17.453 -1.998 18.966 1.00 98.12 150 MET A C 1
ATOM 1200 O O . MET A 1 150 ? -17.421 -1.395 20.040 1.00 98.12 150 MET A O 1
ATOM 1204 N N . ALA A 1 151 ? -18.237 -1.594 17.964 1.00 98.19 151 ALA A N 1
ATOM 1205 C CA . ALA A 1 151 ? -19.097 -0.414 18.028 1.00 98.19 151 ALA A CA 1
ATOM 1206 C C . ALA A 1 151 ? -20.426 -0.654 18.769 1.00 98.19 151 ALA A C 1
ATOM 1208 O O . ALA A 1 151 ? -21.216 0.284 18.919 1.00 98.19 151 ALA A O 1
ATOM 1209 N N . LYS A 1 152 ? -20.718 -1.891 19.202 1.00 98.25 152 LYS A N 1
ATOM 1210 C CA . LYS A 1 152 ? -22.026 -2.301 19.750 1.00 98.25 152 LYS A CA 1
ATOM 1211 C C . LYS A 1 152 ? -23.187 -1.917 18.818 1.00 98.25 152 LYS A C 1
ATOM 1213 O O . LYS A 1 152 ? -24.210 -1.399 19.258 1.00 98.25 152 LYS A O 1
ATOM 1218 N N . GLY A 1 153 ? -22.980 -2.096 17.513 1.00 97.94 153 GLY A N 1
ATOM 1219 C CA . GLY A 1 153 ? -23.943 -1.773 16.459 1.00 97.94 153 GLY A CA 1
ATOM 1220 C C . GLY A 1 153 ? -24.104 -0.284 16.131 1.00 97.94 153 GLY A C 1
ATOM 1221 O O . GLY A 1 153 ? -24.863 0.039 15.221 1.00 97.94 153 GLY A O 1
ATOM 1222 N N . LYS A 1 154 ? -23.402 0.633 16.814 1.00 98.56 154 LYS A N 1
ATOM 1223 C CA . LYS A 1 154 ? -23.481 2.073 16.516 1.00 98.56 154 LYS A CA 1
ATOM 1224 C C . LYS A 1 154 ? -22.810 2.395 15.185 1.00 98.56 154 LYS A C 1
ATOM 1226 O O . LYS A 1 154 ? -21.702 1.934 14.919 1.00 98.56 154 LYS A O 1
ATOM 1231 N N . THR A 1 155 ? -23.443 3.242 14.383 1.00 98.50 155 THR A N 1
ATOM 1232 C CA . THR A 1 155 ? -22.950 3.657 13.064 1.00 98.50 155 THR A CA 1
ATOM 1233 C C . THR A 1 155 ? -22.685 5.155 12.999 1.00 98.50 155 THR A C 1
ATOM 1235 O O . THR A 1 155 ? -23.231 5.939 13.774 1.00 98.50 155 THR A O 1
ATOM 1238 N N . ILE A 1 156 ? -21.873 5.563 12.028 1.00 98.31 156 ILE A N 1
ATOM 1239 C CA . ILE A 1 156 ? -21.627 6.960 11.671 1.00 98.31 156 ILE A CA 1
ATOM 1240 C C . ILE A 1 156 ? -21.665 7.125 10.152 1.00 98.31 156 ILE A C 1
ATOM 1242 O O . ILE A 1 156 ? -21.296 6.213 9.406 1.00 98.31 156 ILE A O 1
ATOM 1246 N N . LYS A 1 157 ? -22.107 8.299 9.689 1.00 98.19 157 LYS A N 1
ATOM 1247 C CA . LYS A 1 157 ? -22.100 8.648 8.267 1.00 98.19 157 LYS A CA 1
ATOM 1248 C C . LYS A 1 157 ? -20.680 8.557 7.711 1.00 98.19 157 LYS A C 1
ATOM 1250 O O . LYS A 1 157 ? -19.741 9.106 8.285 1.00 98.19 157 LYS A O 1
ATOM 1255 N N . TYR A 1 158 ? -20.544 7.914 6.559 1.00 97.81 158 TYR A N 1
ATOM 1256 C CA . TYR A 1 158 ? -19.283 7.769 5.853 1.00 97.81 158 TYR A CA 1
ATOM 1257 C C . TYR A 1 158 ? -19.504 7.952 4.352 1.00 97.81 158 TYR A C 1
ATOM 1259 O O . TYR A 1 158 ? -20.102 7.124 3.674 1.00 97.81 158 TYR A O 1
ATOM 1267 N N . SER A 1 159 ? -19.036 9.086 3.832 1.00 96.81 159 SER A N 1
ATOM 1268 C CA . SER A 1 159 ? -19.357 9.547 2.476 1.00 96.81 159 SER A CA 1
ATOM 1269 C C . SER A 1 159 ? -18.487 8.936 1.371 1.00 96.81 159 SER A C 1
ATOM 1271 O O . SER A 1 159 ? -18.600 9.381 0.225 1.00 96.81 159 SER A O 1
ATOM 1273 N N . HIS A 1 160 ? -17.621 7.970 1.694 1.00 96.19 160 HIS A N 1
ATOM 1274 C CA . HIS A 1 160 ? -16.749 7.326 0.713 1.00 96.19 160 HIS A CA 1
ATOM 1275 C C . HIS A 1 160 ? -17.577 6.597 -0.359 1.00 96.19 160 HIS 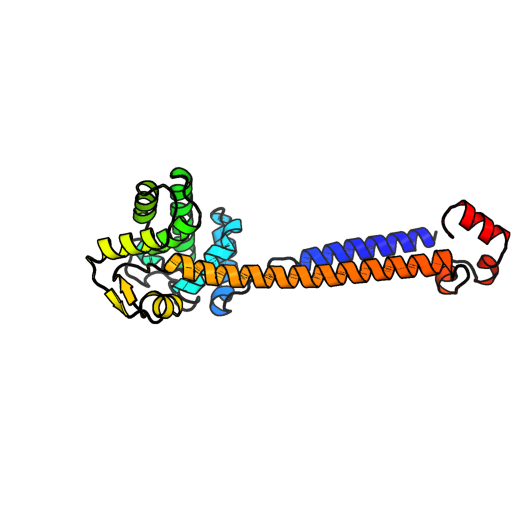A C 1
ATOM 1277 O O . HIS A 1 160 ? -18.595 5.990 -0.008 1.00 96.19 160 HIS A O 1
ATOM 1283 N N . PRO A 1 161 ? -17.174 6.628 -1.646 1.00 96.94 161 PRO A N 1
ATOM 1284 C CA . PRO A 1 161 ? -17.922 5.988 -2.729 1.00 96.94 161 PRO A CA 1
ATOM 1285 C C . PRO A 1 161 ? -18.263 4.515 -2.476 1.00 96.94 161 PRO A C 1
ATOM 1287 O O . PRO A 1 161 ? -19.410 4.130 -2.696 1.00 96.94 161 PRO A O 1
ATOM 1290 N N . ILE A 1 162 ? -17.318 3.729 -1.941 1.00 95.94 162 ILE A N 1
ATOM 1291 C CA . ILE A 1 162 ? -17.546 2.316 -1.579 1.00 95.94 162 ILE A CA 1
ATOM 1292 C C . ILE A 1 162 ? -18.748 2.180 -0.630 1.00 95.94 162 ILE A C 1
ATOM 1294 O O . ILE A 1 162 ? -19.700 1.468 -0.932 1.00 95.94 162 ILE A O 1
ATOM 1298 N N . ALA A 1 163 ? -18.756 2.924 0.479 1.00 97.44 163 ALA A N 1
ATOM 1299 C CA . ALA A 1 163 ? -19.830 2.845 1.467 1.00 97.44 163 ALA A CA 1
ATOM 1300 C C . ALA A 1 163 ? -21.171 3.327 0.901 1.00 97.44 163 ALA A C 1
ATOM 1302 O O . ALA A 1 163 ? -22.203 2.690 1.097 1.00 97.44 163 ALA A O 1
ATOM 1303 N N . LYS A 1 164 ? -21.172 4.430 0.139 1.00 97.81 164 LYS A N 1
ATOM 1304 C CA . LYS A 1 164 ? -22.391 4.925 -0.523 1.00 97.81 164 LYS A CA 1
ATOM 1305 C C . LYS A 1 164 ? -23.017 3.867 -1.432 1.00 97.81 164 LYS A C 1
ATOM 1307 O O . LYS A 1 164 ? -24.237 3.730 -1.429 1.00 97.81 164 LYS A O 1
ATOM 1312 N N . LYS A 1 165 ? -22.188 3.139 -2.186 1.00 97.00 165 LYS A N 1
ATOM 1313 C CA . LYS A 1 165 ? -22.627 2.089 -3.107 1.00 97.00 165 LYS A CA 1
ATOM 1314 C C . LYS A 1 165 ? -23.140 0.849 -2.375 1.00 97.00 165 LYS A C 1
ATOM 1316 O O . LYS A 1 165 ? -24.117 0.263 -2.820 1.00 97.00 165 LYS A O 1
ATOM 1321 N N . GLU A 1 166 ? -22.487 0.447 -1.290 1.00 96.12 166 GLU A N 1
ATOM 1322 C CA . GLU A 1 166 ? -22.768 -0.837 -0.635 1.00 96.12 166 GLU A CA 1
ATOM 1323 C C . GLU A 1 166 ? -23.864 -0.771 0.420 1.00 96.12 166 GLU A C 1
ATOM 1325 O O . GLU A 1 166 ? -24.649 -1.706 0.538 1.00 96.12 166 GLU A O 1
ATOM 1330 N N . ASN A 1 167 ? -23.930 0.317 1.190 1.00 97.06 167 ASN A N 1
ATOM 1331 C CA . ASN A 1 167 ? -24.800 0.374 2.365 1.00 97.06 167 ASN A CA 1
ATOM 1332 C C . ASN A 1 167 ? -25.488 1.733 2.574 1.00 97.06 167 ASN A C 1
ATOM 1334 O O . ASN A 1 167 ? -26.049 1.996 3.635 1.00 97.06 167 ASN A O 1
ATOM 1338 N N . GLY A 1 168 ? -25.453 2.619 1.573 1.00 96.69 168 GLY A N 1
ATOM 1339 C CA . GLY A 1 168 ? -26.056 3.953 1.661 1.00 96.69 168 GLY A CA 1
ATOM 1340 C C . GLY A 1 168 ? -25.183 5.002 2.359 1.00 96.69 168 GLY A C 1
ATOM 1341 O O . GLY A 1 168 ? -25.623 6.137 2.546 1.00 96.69 168 GLY A O 1
ATOM 1342 N N . GLY A 1 169 ? -23.927 4.677 2.688 1.00 97.75 169 GLY A N 1
ATOM 1343 C CA . GLY A 1 169 ? -22.933 5.650 3.144 1.00 97.75 169 GLY A CA 1
ATOM 1344 C C . GLY A 1 169 ? -22.781 5.721 4.659 1.00 97.75 169 GLY A C 1
ATOM 1345 O O . GLY A 1 169 ? -22.798 6.814 5.238 1.00 97.75 169 GLY A O 1
ATOM 1346 N N . TYR A 1 170 ? -22.600 4.570 5.307 1.00 98.44 170 TYR A N 1
ATOM 1347 C CA . TYR A 1 170 ? -22.24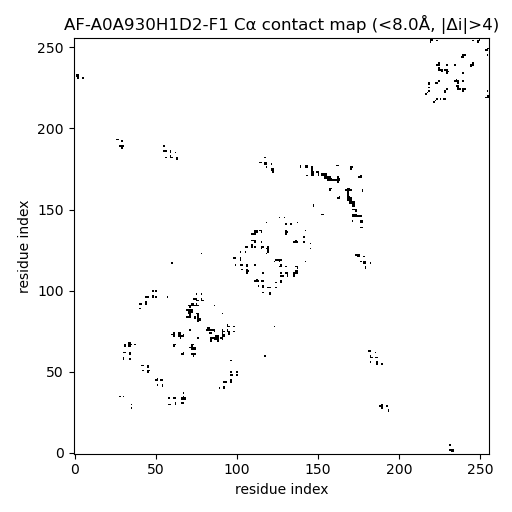0 4.493 6.722 1.00 98.44 170 TYR A CA 1
ATOM 1348 C C . TYR A 1 170 ? -21.096 3.508 6.976 1.00 98.44 170 TYR A C 1
ATOM 1350 O O . TYR A 1 170 ? -20.776 2.649 6.158 1.00 98.44 170 TYR A O 1
ATOM 1358 N N . ARG A 1 171 ? -20.489 3.624 8.156 1.00 98.50 171 ARG A N 1
ATOM 1359 C CA . ARG A 1 171 ? -19.633 2.591 8.755 1.00 98.50 171 ARG A CA 1
ATOM 1360 C C . ARG A 1 171 ? -19.994 2.416 10.225 1.00 98.50 171 ARG A C 1
ATOM 1362 O O . ARG A 1 171 ? -20.567 3.328 10.827 1.00 98.50 171 ARG A O 1
ATOM 1369 N N . TYR A 1 172 ? -19.637 1.286 10.820 1.00 98.62 172 TYR A N 1
ATOM 1370 C CA . TYR A 1 172 ? -19.696 1.143 12.273 1.00 98.62 172 TYR A CA 1
ATOM 1371 C C . TYR A 1 172 ? -18.707 2.102 12.959 1.00 98.62 172 TYR A C 1
ATOM 1373 O O . TYR A 1 172 ? -17.652 2.435 12.410 1.00 98.62 172 TYR A O 1
ATOM 1381 N N . LEU A 1 173 ? -19.064 2.587 14.151 1.00 97.88 173 LEU A N 1
ATOM 1382 C CA . LEU A 1 173 ? -18.296 3.560 14.939 1.00 97.88 173 LEU A CA 1
ATOM 1383 C C . LEU A 1 173 ? -17.093 2.896 15.641 1.00 97.88 173 LEU A C 1
ATOM 1385 O O . LEU A 1 173 ? -16.904 3.022 16.847 1.00 97.88 173 LEU A O 1
ATOM 1389 N N . TYR A 1 174 ? -16.295 2.157 14.877 1.00 97.88 174 TYR A N 1
ATOM 1390 C CA . TYR A 1 174 ? -15.036 1.559 15.300 1.00 97.88 174 TYR A CA 1
ATOM 1391 C C . TYR A 1 174 ? -14.152 1.355 14.066 1.00 97.88 174 TYR A C 1
ATOM 1393 O O . TYR A 1 174 ? -14.536 0.625 13.148 1.00 97.88 174 TYR A O 1
ATOM 1401 N N . GLY A 1 175 ? -13.011 2.054 14.025 1.00 96.62 175 GLY A N 1
ATOM 1402 C CA . GLY A 1 175 ? -12.129 2.142 12.855 1.00 96.62 175 GLY A CA 1
ATOM 1403 C C . GLY A 1 175 ? -12.898 2.316 11.535 1.00 96.62 175 GLY A C 1
ATOM 1404 O O . GLY A 1 175 ? -13.899 3.032 11.473 1.00 96.62 175 GLY A O 1
ATOM 1405 N N . ASN A 1 176 ? -12.457 1.661 10.468 1.00 98.38 176 ASN A N 1
ATOM 1406 C CA . ASN A 1 176 ? -13.081 1.704 9.156 1.00 98.38 176 ASN A CA 1
ATOM 1407 C C . ASN A 1 176 ? -13.147 0.302 8.532 1.00 98.38 176 ASN A C 1
ATOM 1409 O O . ASN A 1 176 ? -12.136 -0.249 8.111 1.00 98.38 176 ASN A O 1
ATOM 1413 N N . MET A 1 177 ? -14.358 -0.252 8.415 1.00 98.62 177 MET A N 1
ATOM 1414 C CA . MET A 1 177 ? -14.592 -1.593 7.844 1.00 98.62 177 MET A CA 1
ATOM 1415 C C . MET A 1 177 ? -14.274 -1.700 6.351 1.00 98.62 177 MET A C 1
ATOM 1417 O O . MET A 1 177 ? -14.191 -2.795 5.812 1.00 98.62 177 MET A O 1
ATOM 1421 N N . PHE A 1 178 ? -14.061 -0.561 5.691 1.00 98.56 178 PHE A N 1
ATOM 1422 C CA . PHE A 1 178 ? -13.639 -0.480 4.297 1.00 98.56 178 PHE A CA 1
ATOM 1423 C C . PHE A 1 178 ? -12.125 -0.278 4.145 1.00 98.56 178 PHE A C 1
ATOM 1425 O O . PHE A 1 178 ? -11.653 -0.181 3.018 1.00 98.56 178 PHE A O 1
ATOM 1432 N N . TYR A 1 179 ? -11.365 -0.164 5.241 1.00 98.69 179 TYR A N 1
ATOM 1433 C CA . TYR A 1 179 ? -9.986 0.336 5.222 1.00 98.69 179 TYR A CA 1
ATOM 1434 C C . TYR A 1 179 ? -9.080 -0.423 4.252 1.00 98.69 179 TYR A C 1
ATOM 1436 O O . TYR A 1 179 ? -8.471 0.204 3.388 1.00 98.69 179 TYR A O 1
ATOM 1444 N N . ALA A 1 180 ? -9.044 -1.759 4.335 1.00 98.44 180 ALA A N 1
ATOM 1445 C CA . ALA A 1 180 ? -8.213 -2.553 3.435 1.00 98.44 180 ALA A CA 1
ATOM 1446 C C . ALA A 1 180 ? -8.569 -2.326 1.962 1.00 98.44 180 ALA A C 1
ATOM 1448 O O . ALA A 1 180 ? -7.672 -2.199 1.138 1.00 98.44 180 ALA A O 1
ATOM 1449 N N . ARG A 1 181 ? -9.858 -2.177 1.638 1.00 97.62 181 ARG A N 1
ATOM 1450 C CA . ARG A 1 181 ? -10.309 -1.904 0.268 1.00 97.62 181 ARG A CA 1
ATOM 1451 C C . ARG A 1 181 ? -9.915 -0.514 -0.219 1.00 97.62 181 ARG A C 1
ATOM 1453 O O . ARG A 1 181 ? -9.502 -0.373 -1.359 1.00 97.62 181 ARG A O 1
ATOM 1460 N N . VAL A 1 182 ? -9.981 0.502 0.641 1.00 98.12 182 VAL A N 1
ATOM 1461 C CA . VAL A 1 182 ? -9.549 1.868 0.286 1.00 98.12 182 VAL A CA 1
ATOM 1462 C C . VAL A 1 182 ? -8.030 1.925 0.049 1.00 98.12 182 VAL A C 1
ATOM 1464 O O . VAL A 1 182 ? -7.563 2.578 -0.888 1.00 98.12 182 VAL A O 1
ATOM 1467 N N . VAL A 1 183 ? -7.244 1.213 0.864 1.00 98.44 183 VAL A N 1
ATOM 1468 C CA . VAL A 1 183 ? -5.790 1.085 0.657 1.00 98.44 183 VAL A CA 1
ATOM 1469 C C . VAL A 1 183 ? -5.495 0.304 -0.627 1.00 98.44 183 VAL A C 1
ATOM 1471 O O . VAL A 1 183 ? -4.679 0.751 -1.431 1.00 98.44 183 VAL A O 1
ATOM 1474 N N . GLU A 1 184 ? -6.190 -0.810 -0.868 1.00 97.31 184 GLU A N 1
ATOM 1475 C CA . GLU A 1 184 ? -6.057 -1.606 -2.094 1.00 97.31 184 GLU A CA 1
ATOM 1476 C C . GLU A 1 184 ? -6.420 -0.817 -3.354 1.00 97.31 184 GLU A C 1
ATOM 1478 O O . GLU A 1 184 ? -5.694 -0.919 -4.335 1.00 97.31 184 GLU A O 1
ATOM 1483 N N . GLU A 1 185 ? -7.473 0.008 -3.340 1.00 96.00 185 GLU A N 1
ATOM 1484 C CA . GLU A 1 185 ? -7.816 0.892 -4.466 1.00 96.00 185 GLU A CA 1
ATOM 1485 C C . GLU A 1 185 ? -6.653 1.842 -4.799 1.00 96.00 185 GLU A C 1
ATOM 1487 O O . GLU A 1 185 ? -6.291 2.017 -5.966 1.00 96.00 185 GLU A O 1
ATOM 1492 N N . THR A 1 186 ? -6.013 2.408 -3.770 1.00 95.44 186 THR A N 1
ATOM 1493 C CA . THR A 1 186 ? -4.852 3.299 -3.931 1.00 95.44 186 THR A CA 1
ATOM 1494 C C . THR A 1 186 ? -3.638 2.541 -4.484 1.00 95.44 186 THR A C 1
ATOM 1496 O O . THR A 1 186 ? -2.963 3.004 -5.407 1.00 95.44 186 THR A O 1
ATOM 1499 N N . LEU A 1 187 ? -3.379 1.350 -3.948 1.00 95.12 187 LEU A N 1
ATOM 1500 C CA . LEU A 1 187 ? -2.283 0.475 -4.353 1.00 95.12 187 LEU A CA 1
ATOM 1501 C C . LEU A 1 187 ? -2.454 -0.041 -5.788 1.00 95.12 187 LEU A C 1
ATOM 1503 O O . LEU A 1 187 ? -1.506 -0.043 -6.577 1.00 95.12 187 LEU A O 1
ATOM 1507 N N . GLN A 1 188 ? -3.669 -0.452 -6.147 1.00 94.50 188 GLN A N 1
ATOM 1508 C CA . GLN A 1 188 ? -4.012 -0.938 -7.476 1.00 94.50 188 GLN A CA 1
ATOM 1509 C C . GLN A 1 188 ? -3.837 0.167 -8.515 1.00 94.50 188 GLN A C 1
ATOM 1511 O O . GLN A 1 188 ? -3.199 -0.077 -9.537 1.00 94.50 188 GLN A O 1
ATOM 1516 N N . PHE A 1 189 ? -4.296 1.390 -8.230 1.00 93.56 189 PHE A N 1
ATOM 1517 C CA . PHE A 1 189 ? -4.062 2.536 -9.108 1.00 93.56 189 PHE A CA 1
ATOM 1518 C C . PHE A 1 189 ? -2.565 2.741 -9.394 1.00 93.56 189 PHE A C 1
ATOM 1520 O O . PHE A 1 189 ? -2.163 2.878 -10.553 1.00 93.56 189 PHE A O 1
ATOM 1527 N N . HIS A 1 190 ? -1.726 2.706 -8.353 1.00 92.81 190 HIS A N 1
ATOM 1528 C CA . HIS A 1 190 ? -0.273 2.820 -8.495 1.00 92.81 190 HIS A CA 1
ATOM 1529 C C . HIS A 1 190 ? 0.321 1.689 -9.357 1.00 92.81 190 HIS A C 1
ATOM 1531 O O . HIS A 1 190 ? 1.091 1.944 -10.291 1.00 92.81 190 HIS A O 1
ATOM 1537 N N . ARG A 1 191 ? -0.044 0.433 -9.072 1.00 91.25 191 ARG A N 1
ATOM 1538 C CA . ARG A 1 191 ? 0.485 -0.749 -9.775 1.00 91.25 191 ARG A CA 1
ATOM 1539 C C . ARG A 1 191 ? 0.038 -0.795 -11.240 1.00 91.25 191 ARG A C 1
ATOM 1541 O O . ARG A 1 191 ? 0.837 -1.124 -12.116 1.00 91.25 191 ARG A O 1
ATOM 1548 N N . GLU A 1 192 ? -1.206 -0.423 -11.531 1.00 91.00 192 GLU A N 1
ATOM 1549 C CA . GLU A 1 192 ? -1.734 -0.356 -12.898 1.00 91.00 192 GLU A CA 1
ATOM 1550 C C . GLU A 1 192 ? -1.032 0.714 -13.735 1.00 91.00 192 GLU A C 1
ATOM 1552 O O . GLU A 1 192 ? -0.691 0.458 -14.892 1.00 91.00 192 GLU A O 1
ATOM 1557 N N . LYS A 1 193 ? -0.751 1.887 -13.153 1.00 88.75 193 LYS A N 1
ATOM 1558 C CA . LYS A 1 193 ? 0.021 2.946 -13.819 1.00 88.75 193 LYS A CA 1
ATOM 1559 C C . LYS A 1 193 ? 1.416 2.469 -14.213 1.00 88.75 193 LYS A C 1
ATOM 1561 O O . LYS A 1 193 ? 1.762 2.548 -15.392 1.00 88.75 193 LYS A O 1
ATOM 1566 N N . ASN A 1 194 ? 2.148 1.867 -13.276 1.00 86.31 194 ASN A N 1
ATOM 1567 C CA . ASN A 1 194 ? 3.456 1.270 -13.561 1.00 86.31 194 ASN A CA 1
ATOM 1568 C C . ASN A 1 194 ? 3.371 0.187 -14.653 1.00 86.31 194 ASN A C 1
ATOM 1570 O O . ASN A 1 194 ? 4.164 0.185 -15.596 1.00 86.31 194 ASN A O 1
ATOM 1574 N N . LYS A 1 195 ? 2.376 -0.710 -14.589 1.00 85.81 195 LYS A N 1
ATOM 1575 C CA . LYS A 1 195 ? 2.180 -1.763 -15.602 1.00 85.81 195 LYS A CA 1
ATOM 1576 C C . LYS A 1 195 ? 1.930 -1.192 -17.001 1.00 85.81 195 LYS A C 1
ATOM 1578 O O . LYS A 1 195 ? 2.463 -1.724 -17.980 1.00 85.81 195 LYS A O 1
ATOM 1583 N N . MET A 1 196 ? 1.122 -0.136 -17.118 1.00 80.50 196 MET A N 1
ATOM 1584 C CA . MET A 1 196 ? 0.840 0.517 -18.402 1.00 80.50 196 MET A CA 1
ATOM 1585 C C . MET A 1 196 ? 2.092 1.146 -19.015 1.00 80.50 196 MET A C 1
ATOM 1587 O O . MET A 1 196 ? 2.326 0.987 -20.217 1.00 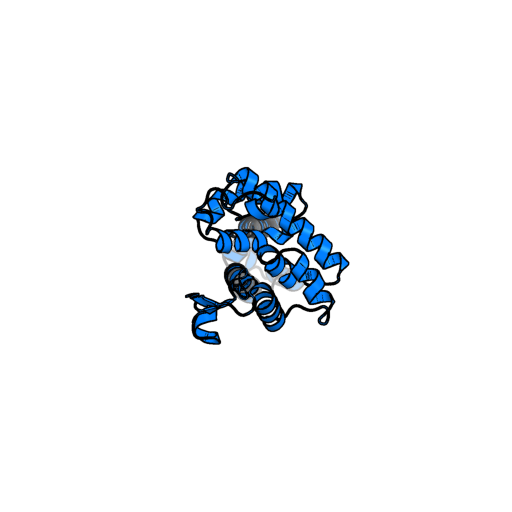80.50 196 MET A O 1
ATOM 1591 N N . GLU A 1 197 ? 2.919 1.812 -18.209 1.00 78.44 197 GLU A N 1
ATOM 1592 C CA . GLU A 1 197 ? 4.174 2.387 -18.697 1.00 78.44 197 GLU A CA 1
ATOM 1593 C C . GLU A 1 197 ? 5.152 1.305 -19.149 1.00 78.44 197 GLU A C 1
ATOM 1595 O O . GLU A 1 197 ? 5.640 1.365 -20.280 1.00 78.44 197 GLU A O 1
ATOM 1600 N N . ILE A 1 198 ? 5.337 0.250 -18.347 1.00 75.12 198 ILE A N 1
ATOM 1601 C CA . ILE A 1 198 ? 6.168 -0.906 -18.723 1.00 75.12 198 ILE A CA 1
ATOM 1602 C C . ILE A 1 198 ? 5.690 -1.507 -20.050 1.00 75.12 198 ILE A C 1
ATOM 1604 O O . ILE A 1 198 ? 6.492 -1.729 -20.957 1.00 75.12 198 ILE A O 1
ATOM 1608 N N . THR A 1 199 ? 4.379 -1.708 -20.203 1.00 81.25 199 THR A N 1
ATOM 1609 C CA . THR A 1 199 ? 3.791 -2.263 -21.433 1.00 81.25 199 THR A CA 1
ATOM 1610 C C . THR A 1 199 ? 4.055 -1.361 -22.643 1.00 81.25 199 THR A C 1
ATOM 1612 O O . THR A 1 199 ? 4.314 -1.851 -23.742 1.00 81.25 199 THR A O 1
ATOM 1615 N N . THR A 1 200 ? 3.995 -0.041 -22.465 1.00 77.25 200 THR A N 1
ATOM 1616 C CA . THR A 1 200 ? 4.234 0.926 -23.546 1.00 77.25 200 THR A CA 1
ATOM 1617 C C . THR A 1 200 ? 5.691 0.893 -23.997 1.00 77.25 200 THR A C 1
ATOM 1619 O O . THR A 1 200 ? 5.960 0.787 -25.193 1.00 77.25 200 THR A O 1
ATOM 1622 N N . VAL A 1 201 ? 6.634 0.896 -23.052 1.00 74.81 201 VAL A N 1
ATOM 1623 C CA . VAL A 1 201 ? 8.067 0.820 -23.365 1.00 74.81 201 VAL A CA 1
ATOM 1624 C C . VAL A 1 201 ? 8.415 -0.515 -24.028 1.00 74.81 201 VAL A C 1
ATOM 1626 O O . VAL A 1 201 ? 9.107 -0.525 -25.045 1.00 74.81 201 VAL A O 1
ATOM 1629 N N . GLN A 1 202 ? 7.891 -1.637 -23.523 1.00 74.94 202 GLN A N 1
ATOM 1630 C CA . GLN A 1 202 ? 8.090 -2.954 -24.138 1.00 74.94 202 GLN A CA 1
ATOM 1631 C C . GLN A 1 202 ? 7.597 -2.988 -25.587 1.00 74.94 202 GLN A C 1
ATOM 1633 O O . GLN A 1 202 ? 8.308 -3.484 -26.457 1.00 74.94 202 GLN A O 1
ATOM 1638 N N . LYS A 1 203 ? 6.427 -2.403 -25.878 1.00 72.56 203 LYS A N 1
ATOM 1639 C CA . LYS A 1 203 ? 5.909 -2.294 -27.252 1.00 72.56 203 LYS A CA 1
ATOM 1640 C C . LYS A 1 203 ? 6.824 -1.471 -28.157 1.00 72.56 203 LYS A C 1
ATOM 1642 O O . LYS A 1 203 ? 7.055 -1.874 -29.298 1.00 72.56 203 LYS A O 1
ATOM 1647 N N . ILE A 1 204 ? 7.355 -0.347 -27.667 1.00 80.06 204 ILE A N 1
ATOM 1648 C CA . ILE A 1 204 ? 8.307 0.484 -28.422 1.00 80.06 204 ILE A CA 1
ATOM 1649 C C . ILE A 1 204 ? 9.574 -0.318 -28.723 1.00 80.06 204 ILE A C 1
ATOM 1651 O O . ILE A 1 204 ? 9.988 -0.385 -29.879 1.00 80.06 204 ILE A O 1
ATOM 1655 N N . LEU A 1 205 ? 10.152 -0.969 -27.710 1.00 76.56 205 LEU A N 1
ATOM 1656 C CA . LEU A 1 205 ? 11.365 -1.768 -27.865 1.00 76.56 205 LEU A CA 1
ATOM 1657 C C . LEU A 1 205 ? 11.146 -2.924 -28.847 1.00 76.56 205 LEU A C 1
ATOM 1659 O O . LEU A 1 205 ? 11.931 -3.085 -29.775 1.00 76.56 205 LEU A O 1
ATOM 1663 N N . MET A 1 206 ? 10.045 -3.668 -28.708 1.00 72.12 206 MET A N 1
ATOM 1664 C CA . MET A 1 206 ? 9.680 -4.747 -29.631 1.00 72.12 206 MET A CA 1
ATOM 1665 C C . MET A 1 206 ? 9.527 -4.248 -31.071 1.00 72.12 206 MET A C 1
ATOM 1667 O O . MET A 1 206 ? 10.019 -4.892 -31.994 1.00 72.12 206 MET A O 1
ATOM 1671 N N . SER A 1 207 ? 8.885 -3.094 -31.270 1.00 76.25 207 SER A N 1
ATOM 1672 C CA . SER A 1 207 ? 8.689 -2.510 -32.603 1.00 76.25 207 SER A CA 1
ATOM 1673 C C . SER A 1 207 ? 10.008 -2.037 -33.215 1.00 76.25 207 SER A C 1
ATOM 1675 O O . SER A 1 207 ? 10.267 -2.295 -34.388 1.00 76.25 207 SER A O 1
ATOM 1677 N N . ALA A 1 208 ? 10.871 -1.392 -32.424 1.00 80.12 208 ALA A N 1
ATOM 1678 C CA . ALA A 1 208 ? 12.195 -0.960 -32.863 1.00 80.12 208 ALA A CA 1
ATOM 1679 C C . ALA A 1 208 ? 13.082 -2.158 -33.231 1.00 80.12 208 ALA A C 1
ATOM 1681 O O . ALA A 1 208 ? 13.726 -2.154 -34.279 1.00 80.12 208 ALA A O 1
ATOM 1682 N N . THR A 1 209 ? 13.068 -3.212 -32.410 1.00 77.00 209 THR A N 1
ATOM 1683 C CA . THR A 1 209 ? 13.771 -4.465 -32.692 1.00 77.00 209 THR A CA 1
ATOM 1684 C C . THR A 1 209 ? 13.245 -5.121 -33.969 1.00 77.00 209 THR A C 1
ATOM 1686 O O . THR A 1 209 ? 14.045 -5.478 -34.829 1.00 77.00 209 THR A O 1
ATOM 1689 N N . ALA A 1 210 ? 11.925 -5.221 -34.152 1.00 76.38 210 ALA A N 1
ATOM 1690 C CA . ALA A 1 210 ? 11.336 -5.765 -35.377 1.00 76.38 210 ALA A CA 1
ATOM 1691 C C . ALA A 1 210 ? 11.713 -4.941 -36.622 1.00 76.38 210 ALA A C 1
ATOM 1693 O O . ALA A 1 210 ? 12.100 -5.510 -37.642 1.00 76.38 210 ALA A O 1
ATOM 1694 N N . GLY A 1 211 ? 11.669 -3.608 -36.531 1.00 80.62 211 GLY A N 1
ATOM 1695 C CA . GLY A 1 211 ? 12.101 -2.715 -37.609 1.00 80.62 211 GLY A CA 1
ATOM 1696 C C . GLY A 1 211 ? 13.578 -2.890 -37.966 1.00 80.62 211 GLY A C 1
ATOM 1697 O O . GLY A 1 211 ? 13.924 -2.921 -39.145 1.00 80.62 211 GLY A O 1
ATOM 1698 N N . LEU A 1 212 ? 14.441 -3.082 -36.964 1.00 80.44 212 LEU A N 1
ATOM 1699 C CA . LEU A 1 212 ? 15.856 -3.377 -37.179 1.00 80.44 212 LEU A CA 1
ATOM 1700 C C . LEU A 1 212 ? 16.055 -4.719 -37.900 1.00 80.44 212 LEU A C 1
ATOM 1702 O O . LEU A 1 212 ? 16.821 -4.772 -38.859 1.00 80.44 212 LEU A O 1
ATOM 1706 N N . PHE A 1 213 ? 15.344 -5.776 -37.493 1.00 76.31 213 PHE A N 1
ATOM 1707 C CA . PHE A 1 213 ? 15.400 -7.076 -38.176 1.00 76.31 213 PHE A CA 1
ATOM 1708 C C . PHE A 1 213 ? 14.950 -6.981 -39.639 1.00 76.31 213 PHE A C 1
ATOM 1710 O O . PHE A 1 213 ? 15.606 -7.542 -40.513 1.00 76.31 213 PHE A O 1
ATOM 1717 N N . LEU A 1 214 ? 13.881 -6.231 -39.927 1.00 80.44 214 LEU A N 1
ATOM 1718 C CA . LEU A 1 214 ? 13.425 -6.001 -41.303 1.00 80.44 214 LEU A CA 1
ATOM 1719 C C . LEU A 1 214 ? 14.445 -5.205 -42.124 1.00 80.44 214 LEU A C 1
ATOM 1721 O O . LEU A 1 214 ? 14.681 -5.522 -43.286 1.00 80.44 214 LEU A O 1
ATOM 1725 N N . TYR A 1 215 ? 15.073 -4.192 -41.527 1.00 81.12 215 TYR A N 1
ATOM 1726 C CA . TYR A 1 215 ? 16.112 -3.414 -42.197 1.00 81.12 215 TYR A CA 1
ATOM 1727 C C . TYR A 1 215 ? 17.339 -4.269 -42.539 1.00 81.12 215 TYR A C 1
ATOM 1729 O O . TYR A 1 215 ? 17.840 -4.192 -43.659 1.00 81.12 215 TYR A O 1
ATOM 1737 N N . ILE A 1 216 ? 17.787 -5.120 -41.612 1.00 81.25 216 ILE A N 1
ATOM 1738 C CA . ILE A 1 216 ? 18.884 -6.066 -41.857 1.00 81.25 216 ILE A CA 1
ATOM 1739 C C . ILE A 1 216 ? 18.498 -7.039 -42.977 1.00 81.25 216 ILE A C 1
ATOM 1741 O O . ILE A 1 216 ? 19.228 -7.143 -43.958 1.00 81.25 216 ILE A O 1
ATOM 1745 N N . MET A 1 217 ? 17.307 -7.642 -42.910 1.00 80.62 217 MET A N 1
ATOM 1746 C CA . MET A 1 217 ? 16.796 -8.530 -43.961 1.00 80.62 217 MET A CA 1
ATOM 1747 C C . MET A 1 217 ? 16.792 -7.854 -45.344 1.00 80.62 217 MET A C 1
ATOM 1749 O O . MET A 1 217 ? 17.195 -8.472 -46.331 1.00 80.62 217 MET A O 1
ATOM 1753 N N . LEU A 1 218 ? 16.377 -6.582 -45.429 1.00 80.69 218 LEU A N 1
ATOM 1754 C CA . LEU A 1 218 ? 16.410 -5.807 -46.674 1.00 80.69 218 LEU A CA 1
ATOM 1755 C C . LEU A 1 218 ? 17.834 -5.657 -47.219 1.00 80.69 218 LEU A C 1
ATOM 1757 O O . LEU A 1 218 ? 18.038 -5.857 -48.417 1.00 80.69 218 LEU A O 1
ATOM 1761 N N . LEU A 1 219 ? 18.812 -5.330 -46.369 1.00 79.56 219 LEU A N 1
ATOM 1762 C CA . LEU A 1 219 ? 20.212 -5.196 -46.787 1.00 79.56 219 LEU A CA 1
ATOM 1763 C C . LEU A 1 219 ? 20.839 -6.536 -47.191 1.00 79.56 219 LEU A C 1
ATOM 1765 O O . LEU A 1 219 ? 21.633 -6.561 -48.126 1.00 79.56 219 LEU A O 1
ATOM 1769 N N . GLU A 1 220 ? 20.480 -7.631 -46.520 1.00 76.81 220 GLU A N 1
ATOM 1770 C CA . GLU A 1 220 ? 21.038 -8.967 -46.774 1.00 76.81 220 GLU A CA 1
ATOM 1771 C C . GLU A 1 220 ? 20.425 -9.662 -47.995 1.00 76.81 220 GLU A C 1
ATOM 1773 O O . GLU A 1 220 ? 21.092 -10.483 -48.619 1.00 76.81 220 GLU A O 1
ATOM 1778 N N . THR A 1 221 ? 19.175 -9.339 -48.342 1.00 80.12 221 THR A N 1
ATOM 1779 C CA . THR A 1 221 ? 18.418 -10.067 -49.379 1.00 80.12 221 THR A CA 1
ATOM 1780 C C . THR A 1 221 ? 18.199 -9.236 -50.644 1.00 80.12 221 THR A C 1
ATOM 1782 O O . THR A 1 221 ? 18.321 -9.740 -51.757 1.00 80.12 221 THR A O 1
ATOM 1785 N N . PHE A 1 222 ? 17.861 -7.950 -50.502 1.00 83.88 222 PHE A N 1
ATOM 1786 C CA . PHE A 1 222 ? 17.387 -7.131 -51.628 1.00 83.88 222 PHE A CA 1
ATOM 1787 C C . PHE A 1 222 ? 18.332 -5.988 -52.001 1.00 83.88 222 PHE A C 1
ATOM 1789 O O . PHE A 1 222 ? 18.417 -5.615 -53.167 1.00 83.88 222 PHE A O 1
ATOM 1796 N N . MET A 1 223 ? 19.034 -5.416 -51.024 1.00 85.25 223 MET A N 1
ATOM 1797 C CA . MET A 1 223 ? 19.867 -4.218 -51.178 1.00 85.25 223 MET A CA 1
ATOM 1798 C C . MET A 1 223 ? 21.337 -4.507 -50.857 1.00 85.25 223 MET A C 1
ATOM 1800 O O . MET A 1 223 ? 22.034 -3.698 -50.233 1.00 85.25 223 MET A O 1
ATOM 1804 N N . THR A 1 224 ? 21.815 -5.668 -51.301 1.00 86.00 224 THR A N 1
ATOM 1805 C CA . THR A 1 224 ? 23.146 -6.204 -50.987 1.00 86.00 224 THR A CA 1
ATOM 1806 C C . THR A 1 224 ? 24.295 -5.321 -51.476 1.00 86.00 224 THR A C 1
ATOM 1808 O O . THR A 1 224 ? 25.383 -5.372 -50.923 1.00 86.00 224 THR A O 1
ATOM 1811 N N . ASP A 1 225 ? 24.077 -4.460 -52.469 1.00 88.06 225 ASP A N 1
ATOM 1812 C CA . ASP A 1 225 ? 25.078 -3.542 -53.024 1.00 88.06 225 ASP A CA 1
ATOM 1813 C C . ASP A 1 225 ? 24.746 -2.055 -52.787 1.00 88.06 225 ASP A C 1
ATOM 1815 O O . ASP A 1 225 ? 25.236 -1.183 -53.500 1.00 88.06 225 ASP A O 1
ATOM 1819 N N . SER A 1 226 ? 23.915 -1.738 -51.789 1.00 87.88 226 SER A N 1
ATOM 1820 C CA . SER A 1 226 ? 23.562 -0.350 -51.461 1.00 87.88 226 SER A CA 1
ATOM 1821 C C . SER A 1 226 ? 24.692 0.422 -50.766 1.00 87.88 226 SER A C 1
ATOM 1823 O O . SER A 1 226 ? 25.579 -0.170 -50.151 1.00 87.88 226 SER A O 1
ATOM 1825 N N . ASP A 1 227 ? 24.613 1.759 -50.759 1.00 86.75 227 ASP A N 1
ATOM 1826 C CA . ASP A 1 227 ? 25.531 2.617 -49.988 1.00 86.75 227 ASP A CA 1
ATOM 1827 C C . ASP A 1 227 ? 25.513 2.302 -48.483 1.00 86.75 227 ASP A C 1
ATOM 1829 O O . ASP A 1 227 ? 26.520 2.438 -47.789 1.00 86.75 227 ASP A O 1
ATOM 1833 N N . SER A 1 228 ? 24.364 1.875 -47.954 1.00 80.25 228 SER A N 1
ATOM 1834 C CA . SER A 1 228 ? 24.254 1.432 -46.563 1.00 80.25 228 SER A CA 1
ATOM 1835 C C . SER A 1 228 ? 25.033 0.145 -46.326 1.00 80.25 228 SER A C 1
ATOM 1837 O O . SER A 1 228 ? 25.791 0.072 -45.362 1.00 80.25 228 SER A O 1
ATOM 1839 N N . THR A 1 229 ? 24.913 -0.831 -47.225 1.00 82.88 229 THR A N 1
ATOM 1840 C CA . THR A 1 229 ? 25.678 -2.082 -47.164 1.00 82.88 229 THR A CA 1
ATOM 1841 C C . THR A 1 229 ? 27.176 -1.813 -47.330 1.00 82.88 229 THR A C 1
ATOM 1843 O O . THR A 1 229 ? 27.986 -2.302 -46.544 1.00 82.88 229 THR A O 1
ATOM 1846 N N . ALA A 1 230 ? 27.547 -0.929 -48.259 1.00 84.88 230 ALA A N 1
ATOM 1847 C CA . ALA A 1 230 ? 28.912 -0.444 -48.467 1.00 84.88 230 ALA A CA 1
ATOM 1848 C C . ALA A 1 230 ? 29.512 0.161 -47.188 1.00 84.88 230 ALA A C 1
ATOM 1850 O O . ALA A 1 230 ? 30.629 -0.184 -46.802 1.00 84.88 230 ALA A O 1
ATOM 1851 N N . ARG A 1 231 ? 28.748 0.988 -46.463 1.00 83.00 231 ARG A N 1
ATOM 1852 C CA . ARG A 1 231 ? 29.161 1.541 -45.161 1.00 83.00 231 ARG A CA 1
ATOM 1853 C C . ARG A 1 231 ? 29.297 0.494 -44.056 1.00 83.00 231 ARG A C 1
ATOM 1855 O O . ARG A 1 231 ? 30.127 0.678 -43.171 1.00 83.00 231 ARG A O 1
ATOM 1862 N N . VAL A 1 232 ? 28.493 -0.569 -44.069 1.00 79.31 232 VAL A N 1
ATOM 1863 C CA . VAL A 1 232 ? 28.575 -1.645 -43.063 1.00 79.31 232 VAL A CA 1
ATOM 1864 C C . VAL A 1 232 ? 29.830 -2.487 -43.276 1.00 79.31 232 VAL A C 1
ATOM 1866 O O . VAL A 1 232 ? 30.595 -2.710 -42.335 1.00 79.31 232 VAL A O 1
ATOM 1869 N N . PHE A 1 233 ? 30.070 -2.908 -44.518 1.00 83.00 233 PHE A N 1
ATOM 1870 C CA . PHE A 1 233 ? 31.217 -3.747 -44.877 1.00 83.00 233 PHE A CA 1
ATOM 1871 C C . PHE A 1 233 ? 32.502 -2.956 -45.112 1.00 83.00 233 PHE A C 1
ATOM 1873 O O . PHE A 1 233 ? 33.577 -3.551 -45.159 1.00 83.00 233 PHE A O 1
ATOM 1880 N N . LYS A 1 234 ? 32.400 -1.625 -45.193 1.00 84.75 234 LYS A N 1
ATOM 1881 C CA . LYS A 1 234 ? 33.516 -0.697 -45.424 1.00 84.75 234 LYS A CA 1
ATOM 1882 C C . LYS A 1 234 ? 34.249 -1.002 -46.723 1.00 84.75 234 LYS A C 1
ATOM 1884 O O . LYS A 1 234 ? 35.470 -1.083 -46.797 1.00 84.75 234 LYS A O 1
ATOM 1889 N N . MET A 1 235 ? 33.428 -1.162 -47.754 1.00 88.81 235 MET A N 1
ATOM 1890 C CA . MET A 1 235 ? 33.797 -1.428 -49.138 1.00 88.81 235 MET A CA 1
ATOM 1891 C C . MET A 1 235 ? 32.995 -0.484 -50.027 1.00 88.81 235 MET A C 1
ATOM 1893 O O . MET A 1 235 ? 31.908 -0.048 -49.656 1.00 88.81 235 MET A O 1
ATOM 1897 N N . SER A 1 236 ? 33.497 -0.164 -51.211 1.00 92.00 236 SER A N 1
ATOM 1898 C CA . SER A 1 236 ? 32.729 0.600 -52.193 1.00 92.00 236 SER A CA 1
ATOM 1899 C C . SER A 1 236 ? 31.573 -0.232 -52.762 1.00 92.00 236 SER A C 1
ATOM 1901 O O . SER A 1 236 ? 31.663 -1.453 -52.897 1.00 92.00 236 SER A O 1
ATOM 1903 N N . VAL A 1 237 ? 30.502 0.433 -53.204 1.00 90.19 237 VAL A N 1
ATOM 1904 C CA . VAL A 1 237 ? 29.398 -0.217 -53.943 1.00 90.19 237 VAL A CA 1
ATOM 1905 C C . VAL A 1 237 ? 29.916 -1.006 -55.154 1.00 90.19 237 VAL A C 1
ATOM 1907 O O . VAL A 1 237 ? 29.420 -2.085 -55.469 1.00 90.19 237 VAL A O 1
ATOM 1910 N N . ARG A 1 238 ? 30.965 -0.505 -55.819 1.00 91.25 238 ARG A N 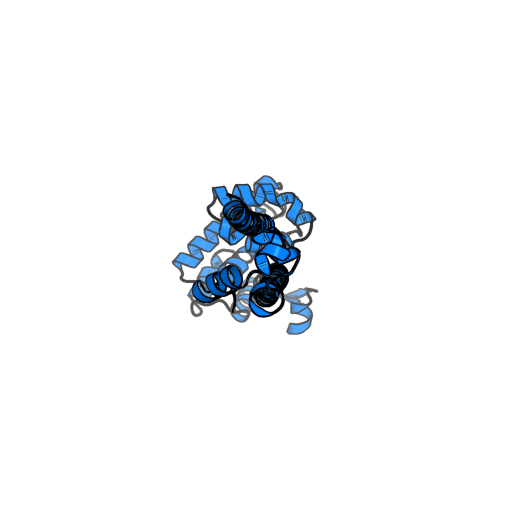1
ATOM 1911 C CA . ARG A 1 238 ? 31.594 -1.188 -56.956 1.00 91.25 238 ARG A CA 1
ATOM 1912 C C . ARG A 1 238 ? 32.218 -2.526 -56.556 1.00 91.25 238 ARG A C 1
ATOM 1914 O O . ARG A 1 238 ? 32.124 -3.480 -57.323 1.00 91.25 238 ARG A O 1
ATOM 1921 N N . GLU A 1 239 ? 32.837 -2.598 -55.381 1.00 88.69 239 GLU A N 1
ATOM 1922 C CA . GLU A 1 239 ? 33.396 -3.844 -54.847 1.00 88.69 239 GLU A CA 1
ATOM 1923 C C . GLU A 1 239 ? 32.297 -4.811 -54.403 1.00 88.69 239 GLU A C 1
ATOM 1925 O O . GLU A 1 239 ? 32.416 -6.004 -54.672 1.00 88.69 239 GLU A O 1
ATOM 1930 N N . LEU A 1 240 ? 31.198 -4.318 -53.818 1.00 88.56 240 LEU A N 1
ATOM 1931 C CA . LEU A 1 240 ? 30.042 -5.157 -53.469 1.00 88.56 240 LEU A CA 1
ATOM 1932 C C . LEU A 1 240 ? 29.368 -5.785 -54.699 1.00 88.56 240 LEU A C 1
ATOM 1934 O O . LEU A 1 240 ? 28.892 -6.916 -54.637 1.00 88.56 240 LEU A O 1
ATOM 1938 N N . ARG A 1 241 ? 29.397 -5.098 -55.849 1.00 89.62 241 ARG A N 1
ATOM 1939 C CA . ARG A 1 241 ? 28.925 -5.632 -57.142 1.00 89.62 241 ARG A CA 1
ATOM 1940 C C . ARG A 1 241 ? 29.856 -6.679 -57.760 1.00 89.62 241 ARG A C 1
ATOM 1942 O O . ARG A 1 241 ? 29.508 -7.275 -58.781 1.00 89.62 241 ARG A O 1
ATOM 1949 N N . ASN A 1 242 ? 31.036 -6.921 -57.185 1.00 93.56 242 ASN A N 1
ATOM 1950 C CA . ASN A 1 242 ? 31.940 -7.951 -57.680 1.00 93.56 242 ASN A CA 1
ATOM 1951 C C . ASN A 1 242 ? 31.344 -9.347 -57.436 1.00 93.56 242 ASN A C 1
ATOM 1953 O O . ASN A 1 242 ? 31.039 -9.729 -56.306 1.00 93.56 242 ASN A O 1
ATOM 1957 N N . LYS A 1 243 ? 31.241 -10.147 -58.502 1.00 90.81 243 LYS A N 1
ATOM 1958 C CA . LYS A 1 243 ? 30.656 -11.495 -58.471 1.00 90.81 243 LYS A CA 1
ATOM 1959 C C . LYS A 1 243 ? 31.335 -12.429 -57.460 1.00 90.81 243 LYS A C 1
ATOM 1961 O O . LYS A 1 243 ? 30.652 -13.235 -56.829 1.00 90.81 243 LYS A O 1
ATOM 1966 N N . ASN A 1 244 ? 32.649 -12.304 -57.269 1.00 91.56 244 ASN A N 1
ATOM 1967 C CA . ASN A 1 244 ? 33.392 -13.127 -56.312 1.00 91.56 244 ASN A CA 1
ATOM 1968 C C . ASN A 1 244 ? 33.052 -12.750 -54.863 1.00 91.56 244 ASN A C 1
ATOM 1970 O O . ASN A 1 244 ? 32.877 -13.637 -54.033 1.00 91.56 244 ASN A O 1
ATOM 1974 N N . ILE A 1 245 ? 32.891 -11.452 -54.580 1.00 88.25 245 ILE A N 1
ATOM 1975 C CA . ILE A 1 245 ? 32.491 -10.948 -53.257 1.00 88.25 245 ILE A CA 1
ATOM 1976 C C . ILE A 1 245 ? 31.048 -11.353 -52.944 1.00 88.25 245 ILE A C 1
ATOM 1978 O O . ILE A 1 245 ? 30.785 -11.898 -51.877 1.00 88.25 245 ILE A O 1
ATOM 1982 N N . SER A 1 246 ? 30.132 -11.196 -53.904 1.00 86.44 246 SER A N 1
ATOM 1983 C CA . SER A 1 246 ? 28.741 -11.637 -53.746 1.00 86.44 246 SER A CA 1
ATOM 1984 C C . SER A 1 246 ? 28.638 -13.145 -53.474 1.00 86.44 246 SER A C 1
ATOM 1986 O O . SER A 1 246 ? 27.916 -13.565 -52.572 1.00 86.44 246 SER A O 1
ATOM 1988 N N . THR A 1 247 ? 29.408 -13.965 -54.198 1.00 89.38 247 THR A N 1
ATOM 1989 C CA . THR A 1 247 ? 29.442 -15.425 -53.989 1.00 89.38 247 THR A CA 1
ATOM 1990 C C . THR A 1 247 ? 30.009 -15.782 -52.614 1.00 89.38 247 THR A C 1
ATOM 1992 O O . THR A 1 247 ? 29.455 -16.635 -51.924 1.00 89.38 247 THR A O 1
ATOM 1995 N N . LEU A 1 248 ? 31.082 -15.107 -52.187 1.00 90.19 248 LEU A N 1
ATOM 1996 C CA . LEU A 1 248 ? 31.668 -15.300 -50.862 1.00 90.19 248 LEU A CA 1
ATOM 1997 C C . LEU A 1 248 ? 30.656 -14.990 -49.751 1.00 90.19 248 LEU A C 1
ATOM 1999 O O . LEU A 1 248 ? 30.504 -15.792 -48.834 1.00 90.19 248 LEU A O 1
ATOM 2003 N N . PHE A 1 249 ? 29.947 -13.863 -49.844 1.00 87.81 249 PHE A N 1
ATOM 2004 C CA . PHE A 1 249 ? 29.005 -13.437 -48.805 1.00 87.81 249 PHE A CA 1
ATOM 2005 C C . PHE A 1 249 ? 27.778 -14.353 -48.729 1.00 87.81 249 PHE A C 1
ATOM 2007 O O . PHE A 1 249 ? 27.333 -14.664 -47.627 1.00 87.81 249 PHE A O 1
ATOM 2014 N N . LYS A 1 250 ? 27.290 -14.876 -49.862 1.00 84.12 250 LYS A N 1
ATOM 2015 C CA . LYS A 1 250 ? 26.248 -15.920 -49.872 1.00 84.12 250 LYS A CA 1
ATOM 2016 C C . LYS A 1 250 ? 26.720 -17.215 -49.212 1.00 84.12 250 LYS A C 1
ATOM 2018 O O . LYS A 1 250 ? 26.026 -17.768 -48.369 1.00 84.12 250 LYS A O 1
ATOM 2023 N N . ASN A 1 251 ? 27.934 -17.668 -49.530 1.00 86.75 251 ASN A N 1
ATOM 2024 C CA . ASN A 1 251 ? 28.497 -18.889 -48.940 1.00 86.75 251 ASN A CA 1
ATOM 2025 C C . ASN A 1 251 ? 28.759 -18.762 -47.430 1.00 86.75 251 ASN A C 1
ATOM 2027 O O . ASN A 1 251 ? 28.774 -19.769 -46.727 1.00 86.75 251 ASN A O 1
ATOM 2031 N N . GLN A 1 252 ? 28.972 -17.541 -46.934 1.00 83.25 252 GLN A N 1
ATOM 2032 C CA . GLN A 1 252 ? 29.121 -17.248 -45.506 1.00 83.25 252 GLN A CA 1
ATOM 2033 C C . GLN A 1 252 ? 27.786 -16.973 -44.794 1.00 83.25 252 GLN A C 1
ATOM 2035 O O . GLN A 1 252 ? 27.799 -16.711 -43.593 1.00 83.25 252 GLN A O 1
ATOM 2040 N N . GLY A 1 253 ? 26.651 -17.023 -45.503 1.00 79.81 253 GLY A N 1
ATOM 2041 C CA . GLY A 1 253 ? 25.329 -16.726 -44.939 1.00 79.81 253 GLY A CA 1
ATOM 2042 C C . GLY A 1 253 ? 25.128 -15.254 -44.567 1.00 79.81 253 GLY A C 1
ATOM 2043 O O . GLY A 1 253 ? 24.272 -14.944 -43.749 1.00 79.81 253 GLY A O 1
ATOM 2044 N N . ILE A 1 254 ? 25.942 -14.356 -45.128 1.00 79.81 254 ILE A N 1
ATOM 2045 C CA . ILE A 1 254 ? 25.835 -12.903 -44.937 1.00 79.81 254 ILE A CA 1
ATOM 2046 C C . ILE A 1 254 ? 24.783 -12.318 -45.885 1.00 79.81 254 ILE A C 1
ATOM 2048 O O . ILE A 1 254 ? 24.080 -11.381 -45.528 1.00 79.81 254 ILE A O 1
ATOM 2052 N N . TYR A 1 255 ? 24.687 -12.858 -47.101 1.00 83.81 255 TYR A N 1
ATOM 2053 C CA . TYR A 1 255 ? 23.592 -12.569 -48.024 1.00 83.81 255 TYR A CA 1
ATOM 2054 C C . TYR A 1 255 ? 22.711 -13.797 -48.168 1.00 83.81 255 TYR A C 1
ATOM 2056 O O . TYR A 1 255 ? 23.229 -14.916 -48.234 1.00 83.81 255 TYR A O 1
ATOM 2064 N N . ASN A 1 256 ? 21.408 -13.556 -48.264 1.00 69.62 256 ASN A N 1
ATOM 2065 C CA . ASN A 1 256 ? 20.397 -14.587 -48.476 1.00 69.62 256 ASN A CA 1
ATOM 2066 C C . ASN A 1 256 ? 19.959 -14.626 -49.945 1.00 69.62 256 ASN A C 1
ATOM 2068 O O . ASN A 1 256 ? 19.884 -13.551 -50.585 1.00 69.62 256 ASN A O 1
#

Radius of gyration: 29.37 Å; Cα contacts (8 Å, |Δi|>4): 299; chains: 1; bounding box: 65×36×82 Å